Protein AF-A0A239GLU0-F1 (afdb_monomer_lite)

Radius of gyration: 25.04 Å; chains: 1; bounding box: 68×67×59 Å

Foldseek 3Di:
DDAAEKEAEQPDLNPCVVVCVVVQKAFAALCVLPLDDCVPPDLVVLCVSDPDPVSNLSSVQVCCQQPVHDAQHKYWYDNCNPQQKIWIWGFHAHWFAQNPDPPSHGTMTGTHTLAIDHNVLDDPLQVVLSPDPRSMDGSVVCVVVVVVVSVPGDHPPDRPPDDDDDDDDDDDDDDDDDDDDDDDPDDPDDDWDWDWDQDPQRWTFIFTPQQAKTKIKDWLPDQDDPVLFQAWAKKKWKFWDWDWDWDADDPPGDIDIDIDIAIAMEMDTDSTRNVVSVVCSVVPVGTTMMMTIAGPPDGFDPLLRLLLSQLLVVLVVVVVQHHYPDPHGPRDPPRDGPDNVSSNSVSNVVVVVCVVVVRTD

Secondary structure (DSSP, 8-state):
-PPPEEEE--SGGGTTHHHHHHTTEEEE--TTT--S-GGGS-HHHHHHT--SHHHHHHHHHHHIIIII--TT-EEEEE-TTTTSEEEEEEEEEEEEE-TT--TT-SEEEEEEEEEEEEGGGS-HHHHHHHT-S-SEE--GGGHHHHHHHGGGPBPTTS----PPPPPP------------PPPPPPPPPP---EEEEE-TT-PEEEEETTTTEEEEEEETTSPPPGGGTT--EEEEEEEEEEEEEEEEETTTTEEEEEEEEEEEEEEEEESSHHHHHHHHHHH-TTEEEEEEEEESSSPPPHHHHHHHHHHHHHHHHHH-SSEE-SSS----TT---S-HHHHHHHHHHHHHHHHHTTS--

pLDDT: mean 76.73, std 17.21, range [26.73, 98.44]

Organism: NCBI:txid1564159

Sequence (361 aa):
MSDELWVVRAGERAKYVDEFIAESYIAISFVDFASEDLSRADEAAVRARASSGAEKAYANQLVAFAYRMQVSDIVIVPRLASHRDYLVARIVGPYEYVPDAGASGPHRRTVEWLGRFKYEDMSQAATNTMGAILTIFRPTAVEPELRSLLTALAPLNQEPAEAPKPRPRRTATPADSTPVAVAPPARPLPQALLDINLDSKGRARITSGHPALLMEQTPRHVDPQEDWRGVPGIYVLTGTDVQQSLTRTGNERTLTATLIVKPWAYVGLSEDFLGRITSHRQNKPEWRRALLVRRDGRPFNSDDIKYLERRVHAALEETGEVLLTQTTPRGNLSARPSDTAMLDACADTVVAVLRLTGTLI

Structure (mmCIF, N/CA/C/O backbone):
data_AF-A0A239GLU0-F1
#
_entry.id   AF-A0A239GLU0-F1
#
loop_
_atom_site.group_PDB
_atom_site.id
_atom_site.type_symbol
_atom_site.label_atom_id
_atom_site.label_alt_id
_atom_site.label_comp_id
_atom_site.label_asym_id
_atom_site.label_entity_id
_atom_site.label_seq_id
_atom_site.pdbx_PDB_ins_code
_atom_site.Cartn_x
_atom_site.Cartn_y
_atom_site.Cartn_z
_atom_site.occupancy
_atom_site.B_iso_or_equiv
_atom_site.auth_seq_id
_atom_site.auth_comp_id
_atom_site.auth_asym_id
_atom_site.auth_atom_id
_atom_site.pdbx_PDB_model_num
ATOM 1 N N . MET A 1 1 ? 3.217 -30.149 -2.142 1.00 43.50 1 MET A N 1
ATOM 2 C CA . MET A 1 1 ? 3.546 -28.723 -2.330 1.00 43.50 1 MET A CA 1
ATOM 3 C C . MET A 1 1 ? 2.305 -27.945 -1.953 1.00 43.50 1 MET A C 1
ATOM 5 O O . MET A 1 1 ? 1.238 -28.336 -2.408 1.00 43.50 1 MET A O 1
ATOM 9 N N . SER A 1 2 ? 2.420 -26.971 -1.054 1.00 73.69 2 SER A N 1
ATOM 10 C CA . SER A 1 2 ? 1.289 -26.120 -0.669 1.00 73.69 2 SER A CA 1
ATOM 11 C C . SER A 1 2 ? 1.003 -25.144 -1.808 1.00 73.69 2 SER A C 1
ATOM 13 O O . SER A 1 2 ? 1.949 -24.592 -2.364 1.00 73.69 2 SER A O 1
ATOM 15 N N . ASP A 1 3 ? -0.266 -24.983 -2.177 1.00 88.31 3 ASP A N 1
ATOM 16 C CA . ASP A 1 3 ? -0.695 -23.940 -3.111 1.00 88.31 3 ASP A CA 1
ATOM 17 C C . ASP A 1 3 ? -0.428 -22.561 -2.503 1.00 88.31 3 ASP A C 1
ATOM 19 O O . ASP A 1 3 ? -0.502 -22.412 -1.287 1.00 88.31 3 ASP A O 1
ATOM 23 N N . GLU A 1 4 ? -0.108 -21.550 -3.307 1.00 95.00 4 GLU A N 1
ATOM 24 C CA . GLU A 1 4 ? 0.134 -20.193 -2.807 1.00 95.00 4 GLU A CA 1
ATOM 25 C C . GLU A 1 4 ? -1.091 -19.297 -3.004 1.00 95.00 4 GLU A C 1
ATOM 27 O O . GLU A 1 4 ? -1.871 -19.485 -3.939 1.00 95.00 4 GLU A O 1
ATOM 32 N N . LEU A 1 5 ? -1.263 -18.305 -2.122 1.00 95.06 5 LEU A N 1
ATOM 33 C CA . LEU A 1 5 ? -2.368 -17.351 -2.201 1.00 95.06 5 LEU A CA 1
ATOM 34 C C . LEU A 1 5 ? -1.916 -16.011 -2.789 1.00 95.06 5 LEU A C 1
ATOM 36 O O . LEU A 1 5 ? -0.995 -15.360 -2.283 1.00 95.06 5 LEU A O 1
ATOM 40 N N . TRP A 1 6 ? -2.631 -15.565 -3.814 1.00 97.56 6 TRP A N 1
ATOM 41 C CA . TRP A 1 6 ? -2.388 -14.313 -4.511 1.00 97.56 6 TRP A CA 1
ATOM 42 C C . TRP A 1 6 ? -3.633 -13.439 -4.543 1.00 97.56 6 TRP A C 1
ATOM 44 O O . TRP A 1 6 ? -4.759 -13.924 -4.579 1.00 97.56 6 TRP A O 1
ATOM 54 N N . VAL A 1 7 ? -3.428 -12.129 -4.598 1.00 95.75 7 VAL A N 1
ATOM 55 C CA . VAL A 1 7 ? -4.471 -11.161 -4.937 1.00 95.75 7 VAL A CA 1
ATOM 56 C C . VAL A 1 7 ? -4.153 -10.586 -6.305 1.00 95.75 7 VAL A C 1
ATOM 58 O O . VAL A 1 7 ? -3.018 -10.165 -6.528 1.00 95.75 7 VAL A O 1
ATOM 61 N N . VAL A 1 8 ? -5.144 -10.554 -7.198 1.00 96.56 8 VAL A N 1
ATOM 62 C CA . VAL A 1 8 ? -5.038 -9.940 -8.529 1.00 96.56 8 VAL A CA 1
ATOM 63 C C . VAL A 1 8 ? -6.215 -8.994 -8.738 1.00 96.56 8 VAL A C 1
ATOM 65 O O . VAL A 1 8 ? -7.373 -9.386 -8.628 1.00 96.56 8 VAL A O 1
ATOM 68 N N . ARG A 1 9 ? -5.941 -7.720 -9.027 1.00 92.56 9 ARG A N 1
ATOM 69 C CA . ARG A 1 9 ? -6.986 -6.713 -9.270 1.00 92.56 9 ARG A CA 1
ATOM 70 C C . ARG A 1 9 ? -7.381 -6.672 -10.746 1.00 92.56 9 ARG A C 1
ATOM 72 O O . ARG A 1 9 ? -6.531 -6.467 -11.605 1.00 92.56 9 ARG A O 1
ATOM 79 N N . ALA A 1 10 ? -8.682 -6.754 -11.024 1.00 93.00 10 ALA A N 1
ATOM 80 C CA . ALA A 1 10 ? -9.257 -6.684 -12.372 1.00 93.00 10 ALA A CA 1
ATOM 81 C C . ALA A 1 10 ? -9.385 -5.234 -12.896 1.00 93.00 10 ALA A C 1
ATOM 83 O O . ALA A 1 10 ? -10.466 -4.774 -13.267 1.00 93.00 10 ALA A O 1
ATOM 84 N N . GLY A 1 11 ? -8.280 -4.484 -12.877 1.00 84.69 11 GLY A N 1
ATOM 85 C CA . GLY A 1 11 ? -8.239 -3.073 -13.271 1.00 84.69 11 GLY A CA 1
ATOM 86 C C . GLY A 1 11 ? -8.886 -2.112 -12.265 1.00 84.69 11 GLY A C 1
ATOM 87 O O . GLY A 1 11 ? -9.293 -2.489 -11.161 1.00 84.69 11 GLY A O 1
ATOM 88 N N . GLU A 1 12 ? -8.958 -0.831 -12.640 1.00 79.19 12 GLU A N 1
ATOM 89 C CA . GLU A 1 12 ? -9.566 0.206 -11.801 1.00 79.19 12 GLU A CA 1
ATOM 90 C C . GLU A 1 12 ? -11.020 -0.153 -11.468 1.00 79.19 12 GLU A C 1
ATOM 92 O O . GLU A 1 12 ? -11.802 -0.493 -12.355 1.00 79.19 12 GLU A O 1
ATOM 97 N N . ARG A 1 13 ? -11.375 -0.100 -10.176 1.00 81.44 13 ARG A N 1
ATOM 98 C CA . ARG A 1 13 ? -12.722 -0.430 -9.675 1.00 81.44 13 ARG A CA 1
ATOM 99 C C . ARG A 1 13 ? -13.243 -1.809 -10.125 1.00 81.44 13 ARG A C 1
ATOM 101 O O . ARG A 1 13 ? -14.449 -2.018 -10.132 1.00 81.44 13 ARG A O 1
ATOM 108 N N . ALA A 1 14 ? -12.344 -2.751 -10.430 1.00 89.31 14 ALA A N 1
ATOM 109 C CA . ALA A 1 14 ? -12.667 -4.095 -10.918 1.00 89.31 14 ALA A CA 1
ATOM 110 C C . ALA A 1 14 ? -13.426 -4.125 -12.262 1.00 89.31 14 ALA A C 1
ATOM 112 O O . ALA A 1 14 ? -14.189 -5.053 -12.517 1.00 89.31 14 ALA A O 1
ATOM 113 N N . LYS A 1 15 ? -13.214 -3.128 -13.133 1.00 91.50 15 LYS A N 1
ATOM 114 C CA . LYS A 1 15 ? -13.925 -2.992 -14.417 1.00 91.50 15 LYS A CA 1
ATOM 115 C C . LYS A 1 15 ? -13.790 -4.177 -15.386 1.00 91.50 15 LYS A C 1
ATOM 117 O O . LYS A 1 15 ? -14.608 -4.286 -16.288 1.00 91.50 15 LYS A O 1
ATOM 122 N N . TYR A 1 16 ? -12.780 -5.036 -15.229 1.00 92.88 16 TYR A N 1
ATOM 123 C CA . TYR A 1 16 ? -12.554 -6.199 -16.104 1.00 92.88 16 TYR A CA 1
ATOM 124 C C . TYR A 1 16 ? -13.038 -7.520 -15.501 1.00 92.88 16 TYR A C 1
ATOM 126 O O . TYR A 1 16 ? -12.737 -8.588 -16.025 1.00 92.88 16 TYR A O 1
ATOM 134 N N . VAL A 1 17 ? -13.747 -7.479 -14.372 1.00 93.25 17 VAL A N 1
ATOM 135 C CA . VAL A 1 17 ? -14.101 -8.712 -13.669 1.00 93.25 17 VAL A CA 1
ATOM 136 C C . VAL A 1 17 ? -15.123 -9.561 -14.422 1.00 93.25 17 VAL A C 1
ATOM 138 O O . VAL A 1 17 ? -15.030 -10.782 -14.383 1.00 93.25 17 VAL A O 1
ATOM 141 N N . ASP A 1 18 ? -16.051 -8.937 -15.146 1.00 91.12 18 ASP A N 1
ATOM 142 C CA . ASP A 1 18 ? -17.052 -9.670 -15.926 1.00 91.12 18 ASP A CA 1
ATOM 143 C C . ASP A 1 18 ? -16.392 -10.437 -17.081 1.00 91.12 18 ASP A C 1
ATOM 145 O O . ASP A 1 18 ? -16.725 -11.594 -17.321 1.00 91.12 18 ASP A O 1
ATOM 149 N N . GLU A 1 19 ? -15.382 -9.835 -17.719 1.00 92.31 19 GLU A N 1
ATOM 150 C CA . GLU A 1 19 ? -14.530 -10.485 -18.724 1.00 92.31 19 GLU A CA 1
ATOM 151 C C . GLU A 1 19 ? -13.757 -11.669 -18.116 1.00 92.31 19 GLU A C 1
ATOM 153 O O . GLU A 1 19 ? -13.748 -12.757 -18.685 1.00 92.31 19 GLU A O 1
ATOM 158 N N . PHE A 1 20 ? -13.169 -11.497 -16.925 1.00 95.00 20 PHE A N 1
ATOM 159 C CA . PHE A 1 20 ? -12.446 -12.569 -16.225 1.00 95.00 20 PHE A CA 1
ATOM 160 C C . PHE A 1 20 ? -13.343 -13.771 -15.899 1.00 95.00 20 PHE A C 1
ATOM 162 O O . PHE A 1 20 ? -12.910 -14.921 -15.998 1.00 95.00 20 PHE A O 1
ATOM 169 N N . ILE A 1 21 ? -14.592 -13.515 -15.493 1.00 94.00 21 ILE A N 1
ATOM 170 C CA . ILE A 1 21 ? -15.568 -14.568 -15.199 1.00 94.00 21 ILE A CA 1
ATOM 171 C C . ILE A 1 21 ? -15.998 -15.269 -16.487 1.00 94.00 21 ILE A C 1
ATOM 173 O O . ILE A 1 21 ? -15.915 -16.494 -16.555 1.00 94.00 21 ILE A O 1
ATOM 177 N N . ALA A 1 22 ? -16.437 -14.502 -17.490 1.00 92.69 22 ALA A N 1
ATOM 178 C CA . ALA A 1 22 ? -16.974 -15.035 -18.739 1.00 92.69 22 ALA A CA 1
ATOM 179 C C . ALA A 1 22 ? -15.956 -15.913 -19.477 1.00 92.69 22 ALA A C 1
ATOM 181 O O . ALA A 1 22 ? -16.291 -17.006 -19.925 1.00 92.69 22 ALA A O 1
ATOM 182 N N . GLU A 1 23 ? -14.703 -15.465 -19.525 1.00 93.31 23 GLU A N 1
ATOM 183 C CA . GLU A 1 23 ? -13.638 -16.123 -20.283 1.00 93.31 23 GLU A CA 1
ATOM 184 C C . GLU A 1 23 ? -12.739 -17.025 -19.417 1.00 93.31 23 GLU A C 1
ATOM 186 O O . GLU A 1 23 ? -11.802 -17.642 -19.918 1.00 93.31 23 GLU A O 1
ATOM 191 N N . SER A 1 24 ? -13.011 -17.123 -18.108 1.00 96.00 24 SER A N 1
ATOM 192 C CA . SER A 1 24 ? -12.277 -17.982 -17.162 1.00 96.00 24 SER A CA 1
ATOM 193 C C . SER A 1 24 ? -10.756 -17.753 -17.159 1.00 96.00 24 SER A C 1
ATOM 195 O O . SER A 1 24 ? -9.948 -18.686 -17.176 1.00 96.00 24 SER A O 1
ATOM 197 N N . TYR A 1 25 ? -10.342 -16.487 -17.092 1.00 96.94 25 TYR A N 1
ATOM 198 C CA . TYR A 1 25 ? -8.942 -16.108 -16.895 1.00 96.94 25 TYR A CA 1
ATOM 199 C C . TYR A 1 25 ? -8.788 -14.908 -15.966 1.00 96.94 25 TYR A C 1
ATOM 201 O O . TYR A 1 25 ? -9.720 -14.156 -15.705 1.00 96.94 25 TYR A O 1
ATOM 209 N N . ILE A 1 26 ? -7.558 -14.699 -15.508 1.00 97.88 26 ILE A N 1
ATOM 210 C CA . ILE A 1 26 ? -7.092 -13.429 -14.951 1.00 97.88 26 ILE A CA 1
ATOM 211 C C . ILE A 1 26 ? -6.082 -12.804 -15.909 1.00 97.88 26 ILE A C 1
ATOM 213 O O . ILE A 1 26 ? -5.331 -13.522 -16.574 1.00 97.88 26 ILE A O 1
ATOM 217 N N . ALA A 1 27 ? -6.050 -11.476 -15.969 1.00 96.19 27 ALA A N 1
ATOM 218 C CA . ALA A 1 27 ? -5.120 -10.749 -16.820 1.00 96.19 27 ALA A CA 1
ATOM 219 C C . ALA A 1 27 ? -4.510 -9.524 -16.139 1.00 96.19 27 ALA A C 1
ATOM 221 O O . ALA A 1 27 ? -5.069 -8.967 -15.190 1.00 96.19 27 ALA A O 1
ATOM 222 N N . ILE A 1 28 ? -3.366 -9.088 -16.658 1.00 93.44 28 ILE A N 1
ATOM 223 C CA . ILE A 1 28 ? -2.770 -7.789 -16.354 1.00 93.44 28 ILE A CA 1
ATOM 224 C C . ILE A 1 28 ? -2.311 -7.108 -17.644 1.00 93.44 28 ILE A C 1
ATOM 226 O O . ILE A 1 28 ? -1.845 -7.759 -18.579 1.00 93.44 28 ILE A O 1
ATOM 230 N N . SER A 1 29 ? -2.432 -5.780 -17.679 1.00 85.94 29 SER A N 1
ATOM 231 C CA . SER A 1 29 ? -2.020 -4.975 -18.828 1.00 85.94 29 SER A CA 1
ATOM 232 C C . SER A 1 29 ? -0.535 -4.624 -18.761 1.00 85.94 29 SER A C 1
ATOM 234 O O . SER A 1 29 ? 0.235 -5.219 -19.498 1.00 85.94 29 SER A O 1
ATOM 236 N N . PHE A 1 30 ? -0.126 -3.698 -17.878 1.00 82.25 30 PHE A N 1
ATOM 23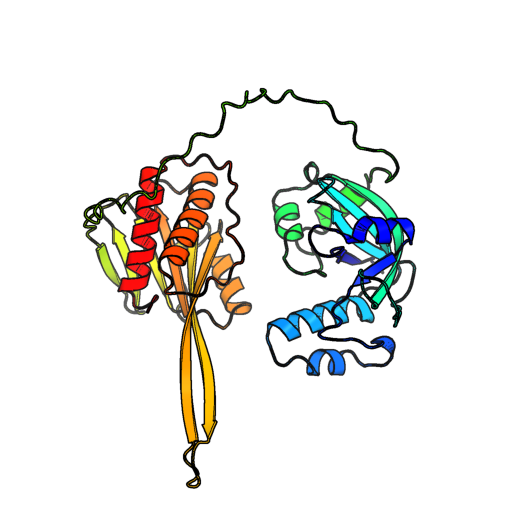7 C CA . PHE A 1 30 ? 1.254 -3.178 -17.754 1.00 82.25 30 PHE A CA 1
ATOM 238 C C . PHE A 1 30 ? 1.985 -2.931 -19.094 1.00 82.25 30 PHE A C 1
ATOM 240 O O . PHE A 1 30 ? 3.215 -2.926 -19.128 1.00 82.25 30 PHE A O 1
ATOM 247 N N . VAL A 1 31 ? 1.237 -2.665 -20.171 1.00 80.44 31 VAL A N 1
ATOM 248 C CA . VAL A 1 31 ? 1.769 -2.547 -21.538 1.00 80.44 31 VAL A CA 1
ATOM 249 C C . VAL A 1 31 ? 2.732 -1.376 -21.697 1.00 80.44 31 VAL A C 1
ATOM 251 O O . VAL A 1 31 ? 3.653 -1.452 -22.503 1.00 80.44 31 VAL A O 1
ATOM 254 N N . ASP A 1 32 ? 2.582 -0.338 -20.868 1.00 79.06 32 ASP A N 1
ATOM 255 C CA . ASP A 1 32 ? 3.502 0.803 -20.814 1.00 79.06 32 ASP A CA 1
ATOM 256 C C . ASP A 1 32 ? 4.911 0.408 -20.329 1.00 79.06 32 ASP A C 1
ATOM 258 O O . ASP A 1 32 ? 5.871 1.135 -20.567 1.00 79.06 32 ASP A O 1
ATOM 262 N N . PHE A 1 33 ? 5.046 -0.732 -19.638 1.00 82.56 33 PHE A N 1
ATOM 263 C CA . PHE A 1 33 ? 6.320 -1.232 -19.112 1.00 82.56 33 PHE A CA 1
ATOM 264 C C . PHE A 1 33 ? 6.816 -2.495 -19.830 1.00 82.56 33 PHE A C 1
ATOM 266 O O . PHE A 1 33 ? 8.007 -2.616 -20.122 1.00 82.56 33 PHE A O 1
ATOM 273 N N . ALA A 1 34 ? 5.924 -3.448 -20.096 1.00 84.31 34 ALA A N 1
ATOM 274 C CA . ALA A 1 34 ? 6.223 -4.656 -20.852 1.00 84.31 34 ALA A CA 1
ATOM 275 C C . ALA A 1 34 ? 5.059 -4.937 -21.798 1.00 84.31 34 ALA A C 1
ATOM 277 O O . ALA A 1 34 ? 3.948 -5.227 -21.363 1.00 84.31 34 ALA A O 1
ATOM 278 N N . SER A 1 35 ? 5.324 -4.822 -23.093 1.00 85.75 35 SER A N 1
ATOM 279 C CA . SER A 1 35 ? 4.324 -5.018 -24.144 1.00 85.75 35 SER A CA 1
ATOM 280 C C . SER A 1 35 ? 4.560 -6.306 -24.916 1.00 85.75 35 SER A C 1
ATOM 282 O O . SER A 1 35 ? 3.920 -6.510 -25.935 1.00 85.75 35 SER A O 1
ATOM 284 N N . GLU A 1 36 ? 5.448 -7.181 -24.451 1.00 87.50 36 GLU A N 1
ATOM 285 C CA . GLU A 1 36 ? 5.875 -8.393 -25.143 1.00 87.50 36 GLU A CA 1
ATOM 286 C C . GLU A 1 36 ? 5.708 -9.670 -24.305 1.00 87.50 36 GLU A C 1
ATOM 288 O O . GLU A 1 36 ? 5.441 -9.632 -23.105 1.00 87.50 36 GLU A O 1
ATOM 293 N N . ASP A 1 37 ? 5.892 -10.822 -24.948 1.00 92.12 37 ASP A N 1
ATOM 294 C CA . ASP A 1 37 ? 5.815 -12.133 -24.305 1.00 92.12 37 ASP A CA 1
ATOM 295 C C . ASP A 1 37 ? 6.977 -12.369 -23.326 1.00 92.12 37 ASP A C 1
ATOM 297 O O . ASP A 1 37 ? 8.121 -12.616 -23.727 1.00 92.12 37 ASP A O 1
ATOM 301 N N . LEU A 1 38 ? 6.667 -12.351 -22.026 1.00 92.50 38 LEU A N 1
ATOM 302 C CA . LEU A 1 38 ? 7.655 -12.532 -20.963 1.00 92.50 38 LEU A CA 1
ATOM 303 C C . LEU A 1 38 ? 8.180 -13.967 -20.880 1.00 92.50 38 LEU A C 1
ATOM 305 O O . LEU A 1 38 ? 9.255 -14.179 -20.328 1.00 92.50 38 LEU A O 1
ATOM 309 N N . SER A 1 39 ? 7.509 -14.958 -21.475 1.00 89.44 39 SER A N 1
ATOM 310 C CA . SER A 1 39 ? 8.050 -16.325 -21.532 1.00 89.44 39 SER A CA 1
ATOM 311 C C . SER A 1 39 ? 9.348 -16.410 -22.349 1.00 89.44 39 SER A C 1
ATOM 313 O O . SER A 1 39 ? 10.120 -17.359 -22.205 1.00 89.44 39 SER A O 1
ATOM 315 N N . ARG A 1 40 ? 9.618 -15.390 -23.175 1.00 88.06 40 ARG A N 1
ATOM 316 C CA . ARG A 1 40 ? 10.809 -15.265 -24.026 1.00 88.06 40 ARG A CA 1
ATOM 317 C C . ARG A 1 40 ? 11.920 -14.427 -23.393 1.00 88.06 40 ARG A C 1
ATOM 319 O O . ARG A 1 40 ? 12.977 -14.271 -24.001 1.00 88.06 40 ARG A O 1
ATOM 326 N N . ALA A 1 41 ? 11.684 -13.882 -22.203 1.00 88.44 41 ALA A N 1
ATOM 327 C CA . ALA A 1 41 ? 12.647 -13.114 -21.428 1.00 88.44 41 ALA A CA 1
ATOM 328 C C . ALA A 1 41 ? 12.978 -13.839 -20.118 1.00 88.44 41 ALA A C 1
ATOM 330 O O . ALA A 1 41 ? 12.164 -14.595 -19.585 1.00 88.44 41 ALA A O 1
ATOM 331 N N . ASP A 1 42 ? 14.165 -13.587 -19.573 1.00 90.12 42 ASP A N 1
ATOM 332 C CA . ASP A 1 42 ? 14.498 -14.025 -18.220 1.00 90.12 42 ASP A CA 1
ATOM 333 C C . ASP A 1 42 ? 14.009 -13.013 -17.162 1.00 90.12 42 ASP A C 1
ATOM 335 O O . ASP A 1 42 ? 13.871 -11.812 -17.419 1.00 90.12 42 ASP A O 1
ATOM 339 N N . GLU A 1 43 ? 13.751 -13.496 -15.943 1.00 90.69 43 GLU A N 1
ATOM 340 C CA . GLU A 1 43 ? 13.255 -12.664 -14.839 1.00 90.69 43 GLU A CA 1
ATOM 341 C C . GLU A 1 43 ? 14.192 -11.482 -14.516 1.00 90.69 43 GLU A C 1
ATOM 343 O O . GLU A 1 43 ? 13.726 -10.394 -14.161 1.00 90.69 43 GLU A O 1
ATOM 348 N N . ALA A 1 44 ? 15.510 -11.675 -14.616 1.00 90.19 44 ALA A N 1
ATOM 349 C CA . ALA A 1 44 ? 16.485 -10.642 -14.286 1.00 90.19 44 ALA A CA 1
ATOM 350 C C . ALA A 1 44 ? 16.469 -9.510 -15.323 1.00 90.19 44 ALA A C 1
ATOM 352 O O . ALA A 1 44 ? 16.529 -8.339 -14.948 1.00 90.19 44 ALA A O 1
ATOM 353 N N . ALA A 1 45 ? 16.300 -9.842 -16.601 1.00 89.75 45 ALA A N 1
ATOM 354 C CA . ALA A 1 45 ? 16.173 -8.914 -17.709 1.00 89.75 45 ALA A CA 1
ATOM 355 C C . ALA A 1 45 ? 14.909 -8.066 -17.571 1.00 89.75 45 ALA A C 1
ATOM 357 O O . ALA A 1 45 ? 14.976 -6.852 -17.751 1.00 89.75 45 ALA A O 1
ATOM 358 N N . VAL A 1 46 ? 13.777 -8.659 -17.172 1.00 89.94 46 VAL A N 1
ATOM 359 C CA . VAL A 1 46 ? 12.540 -7.899 -16.905 1.00 89.94 46 VAL A CA 1
ATOM 360 C C . VAL A 1 46 ? 12.751 -6.891 -15.770 1.00 89.94 46 VAL A C 1
ATOM 362 O O . VAL A 1 46 ? 12.359 -5.731 -15.888 1.00 89.94 46 VAL A O 1
ATOM 365 N N . ARG A 1 47 ? 13.425 -7.292 -14.684 1.00 88.31 47 ARG A N 1
ATOM 366 C CA . ARG A 1 47 ? 13.732 -6.398 -13.550 1.00 88.31 47 ARG A CA 1
ATOM 367 C C . ARG A 1 47 ? 14.734 -5.301 -13.909 1.00 88.31 47 ARG A C 1
ATOM 369 O O . ARG A 1 47 ? 14.596 -4.182 -13.421 1.00 88.31 47 ARG A O 1
ATOM 376 N N . ALA A 1 48 ? 15.724 -5.606 -14.746 1.00 90.56 48 ALA A N 1
ATOM 377 C CA . ALA A 1 48 ? 16.792 -4.682 -15.125 1.00 90.56 48 ALA A CA 1
ATOM 378 C C . ALA A 1 48 ? 16.305 -3.489 -15.964 1.00 90.56 48 ALA A C 1
ATOM 380 O O . ALA A 1 48 ? 16.966 -2.454 -15.983 1.00 90.56 48 ALA A O 1
ATOM 381 N N . ARG A 1 49 ? 15.141 -3.600 -16.619 1.00 86.06 49 ARG A N 1
ATOM 382 C CA . ARG A 1 49 ? 14.523 -2.500 -17.381 1.00 86.06 49 ARG A CA 1
ATOM 383 C C . ARG A 1 49 ? 14.042 -1.347 -16.507 1.00 86.06 49 ARG A C 1
ATOM 385 O O . ARG A 1 49 ? 13.872 -0.240 -17.001 1.00 86.06 49 ARG A O 1
ATOM 392 N N . ALA A 1 50 ? 13.793 -1.606 -15.226 1.00 84.88 50 ALA A N 1
ATOM 393 C CA . ALA A 1 50 ? 13.244 -0.611 -14.327 1.00 84.88 50 ALA A CA 1
ATOM 394 C C . ALA A 1 50 ? 14.289 0.441 -13.927 1.00 84.88 50 ALA A C 1
ATOM 396 O O . ALA A 1 50 ? 15.240 0.160 -13.194 1.00 84.88 50 ALA A O 1
ATOM 397 N N . SER A 1 51 ? 14.055 1.679 -14.346 1.00 79.94 51 SER A N 1
ATOM 398 C CA . SER A 1 51 ? 14.886 2.849 -14.071 1.00 79.94 51 SER A CA 1
ATOM 399 C C . SER A 1 51 ? 14.381 3.672 -12.880 1.00 79.94 51 SER A C 1
ATOM 401 O O . SER A 1 51 ? 15.161 4.368 -12.228 1.00 79.94 51 SER A O 1
ATOM 403 N N . SER A 1 52 ? 13.097 3.540 -12.528 1.00 76.44 52 SER A N 1
ATOM 404 C CA . SER A 1 52 ? 12.463 4.250 -11.410 1.00 76.44 52 SER A CA 1
ATOM 405 C C . SER A 1 52 ? 11.898 3.313 -10.336 1.00 76.44 52 SER A C 1
ATOM 407 O O . SER A 1 52 ? 11.764 2.103 -10.523 1.00 76.44 52 SER A O 1
ATOM 409 N N . GLY A 1 53 ? 11.544 3.867 -9.172 1.00 70.94 53 GLY A N 1
ATOM 410 C CA . GLY A 1 53 ? 10.886 3.102 -8.106 1.00 70.94 53 GLY A CA 1
ATOM 411 C C . GLY A 1 53 ? 9.519 2.541 -8.520 1.00 70.94 53 GLY A C 1
ATOM 412 O O . GLY A 1 53 ? 9.199 1.400 -8.187 1.00 70.94 53 GLY A O 1
ATOM 413 N N . ALA A 1 54 ? 8.746 3.309 -9.294 1.00 71.25 54 ALA A N 1
ATOM 414 C CA . ALA A 1 54 ? 7.457 2.873 -9.829 1.00 71.25 54 ALA A CA 1
ATOM 415 C C . ALA A 1 54 ? 7.629 1.715 -10.823 1.00 71.25 54 ALA A C 1
ATOM 417 O O . ALA A 1 54 ? 6.978 0.681 -10.689 1.00 71.25 54 ALA A O 1
ATOM 418 N N . GLU A 1 55 ? 8.585 1.832 -11.745 1.00 81.38 55 GLU A N 1
ATOM 419 C CA . GLU A 1 55 ? 8.908 0.772 -12.704 1.00 81.38 55 GLU A CA 1
ATOM 420 C C . GLU A 1 55 ? 9.410 -0.499 -12.016 1.00 81.38 55 GLU A C 1
ATOM 422 O O . GLU A 1 55 ? 9.051 -1.601 -12.422 1.00 81.38 55 GLU A O 1
ATOM 427 N N . LYS A 1 56 ? 10.171 -0.380 -10.918 1.00 79.94 56 LYS A N 1
ATOM 428 C CA . LYS A 1 56 ? 10.578 -1.547 -10.117 1.00 79.94 56 LYS A CA 1
ATOM 429 C C . LYS A 1 56 ? 9.362 -2.262 -9.532 1.00 79.94 56 LYS A C 1
ATOM 431 O O . LYS A 1 56 ? 9.322 -3.490 -9.519 1.00 79.94 56 LYS A O 1
ATOM 436 N N . ALA A 1 57 ? 8.353 -1.519 -9.075 1.00 74.44 57 ALA A N 1
ATOM 437 C CA . ALA A 1 57 ? 7.107 -2.107 -8.595 1.00 74.44 57 ALA A CA 1
ATOM 438 C C . ALA A 1 57 ? 6.305 -2.783 -9.723 1.00 74.44 57 ALA A C 1
ATOM 440 O O . ALA A 1 57 ? 5.697 -3.827 -9.480 1.00 74.44 57 ALA A O 1
ATOM 441 N N . TYR A 1 58 ? 6.315 -2.240 -10.944 1.00 83.31 58 TYR A N 1
ATOM 442 C CA . TYR A 1 58 ? 5.695 -2.877 -12.114 1.00 83.31 58 TYR A CA 1
ATOM 443 C C . TYR A 1 58 ? 6.427 -4.158 -12.514 1.00 83.31 58 TYR A C 1
ATOM 445 O O . TYR A 1 58 ? 5.797 -5.212 -12.603 1.00 83.31 58 TYR A O 1
ATOM 453 N N . ALA A 1 59 ? 7.756 -4.109 -12.627 1.00 87.25 59 ALA A N 1
ATOM 454 C CA . ALA A 1 59 ? 8.586 -5.272 -12.918 1.00 87.25 59 ALA A CA 1
ATOM 455 C C . ALA A 1 59 ? 8.372 -6.394 -11.895 1.00 87.25 59 ALA A C 1
ATOM 457 O O . ALA A 1 59 ? 8.201 -7.550 -12.267 1.00 87.25 59 ALA A O 1
ATOM 458 N N . ASN A 1 60 ? 8.317 -6.064 -10.599 1.00 85.31 60 ASN A N 1
ATOM 459 C CA . ASN A 1 60 ? 8.078 -7.046 -9.540 1.00 85.31 60 ASN A CA 1
ATOM 460 C C . ASN A 1 60 ? 6.717 -7.743 -9.682 1.00 85.31 60 ASN A C 1
ATOM 462 O O . ASN A 1 60 ? 6.627 -8.948 -9.450 1.00 85.31 60 ASN A O 1
ATOM 466 N N . GLN A 1 61 ? 5.670 -7.002 -10.052 1.00 91.00 61 GLN A N 1
ATOM 467 C CA . GLN A 1 61 ? 4.325 -7.551 -10.241 1.00 91.00 61 GLN A CA 1
ATOM 468 C C . GLN A 1 61 ? 4.235 -8.406 -11.506 1.00 91.00 61 GLN A C 1
ATOM 470 O O . GLN A 1 61 ? 3.697 -9.508 -11.449 1.00 91.00 61 GLN A O 1
ATOM 475 N N . LEU A 1 62 ? 4.819 -7.950 -12.615 1.00 92.44 62 LEU A N 1
ATOM 476 C CA . LEU A 1 62 ? 4.907 -8.731 -13.850 1.00 92.44 62 LEU A CA 1
ATOM 477 C C . LEU A 1 62 ? 5.673 -10.025 -13.639 1.00 92.44 62 LEU A C 1
ATOM 479 O O . LEU A 1 62 ? 5.219 -11.086 -14.051 1.00 92.44 62 LEU A O 1
ATOM 483 N N . VAL A 1 63 ? 6.795 -9.957 -12.929 1.00 93.44 63 VAL A N 1
ATOM 484 C CA . VAL A 1 63 ? 7.575 -11.144 -12.605 1.00 93.44 63 VAL A CA 1
ATOM 485 C C . VAL A 1 63 ? 6.792 -12.103 -11.712 1.00 93.44 63 VAL A C 1
ATOM 487 O O . VAL A 1 63 ? 6.816 -13.314 -11.936 1.00 93.44 63 VAL A O 1
ATOM 490 N N . ALA A 1 64 ? 6.086 -11.578 -10.707 1.00 93.19 64 ALA A N 1
ATOM 491 C CA . ALA A 1 64 ? 5.233 -12.393 -9.854 1.00 93.19 64 ALA A CA 1
ATOM 492 C C . ALA A 1 64 ? 4.168 -13.130 -10.679 1.00 93.19 64 ALA A C 1
ATOM 494 O O . ALA A 1 64 ? 3.990 -14.336 -10.518 1.00 93.19 64 ALA A O 1
ATOM 495 N N . PHE A 1 65 ? 3.526 -12.427 -11.611 1.00 95.88 65 PHE A N 1
ATOM 496 C CA . PHE A 1 65 ? 2.509 -12.998 -12.483 1.00 95.88 65 PHE A CA 1
ATOM 497 C C . PHE A 1 65 ? 3.075 -13.998 -13.490 1.00 95.88 65 PHE A C 1
ATOM 499 O O . PHE A 1 65 ? 2.541 -15.091 -13.622 1.00 95.88 65 PHE A O 1
ATOM 506 N N . ALA A 1 66 ? 4.150 -13.659 -14.200 1.00 95.00 66 ALA A N 1
ATOM 507 C CA . ALA A 1 66 ? 4.675 -14.472 -15.293 1.00 95.00 66 ALA A CA 1
ATOM 508 C C . ALA A 1 66 ? 5.467 -15.691 -14.802 1.00 95.00 66 ALA A C 1
ATOM 510 O O . ALA A 1 66 ? 5.277 -16.784 -15.326 1.00 95.00 66 ALA A O 1
ATOM 511 N N . TYR A 1 67 ? 6.289 -15.541 -13.757 1.00 94.12 67 TYR A N 1
ATOM 512 C CA . TYR A 1 67 ? 7.234 -16.588 -13.343 1.00 94.12 67 TYR A CA 1
ATOM 513 C C . TYR A 1 67 ? 6.933 -17.212 -11.979 1.00 94.12 67 TYR A C 1
ATOM 515 O O . TYR A 1 67 ? 7.330 -18.351 -11.743 1.00 94.12 67 TYR A O 1
ATOM 523 N N . ARG A 1 68 ? 6.289 -16.489 -11.048 1.00 93.88 68 ARG A N 1
ATOM 524 C CA . ARG A 1 68 ? 6.127 -16.972 -9.660 1.00 93.88 68 ARG A CA 1
ATOM 525 C C . ARG A 1 68 ? 4.806 -17.681 -9.419 1.00 93.88 68 ARG A C 1
ATOM 527 O O . ARG A 1 68 ? 4.836 -18.736 -8.800 1.00 93.88 68 ARG A O 1
ATOM 534 N N . MET A 1 69 ? 3.696 -17.152 -9.926 1.00 96.06 69 MET A N 1
ATOM 535 C CA . MET A 1 69 ? 2.404 -17.843 -9.901 1.00 96.06 69 MET A CA 1
ATOM 536 C C . MET A 1 69 ? 2.492 -19.183 -10.635 1.00 96.06 69 MET A C 1
ATOM 538 O O . MET A 1 69 ? 2.995 -19.247 -11.761 1.00 96.06 69 MET A O 1
ATOM 542 N N . GLN A 1 70 ? 1.985 -20.242 -10.014 1.00 95.75 70 GLN A N 1
ATOM 543 C CA . GLN A 1 70 ? 1.986 -21.592 -10.573 1.00 95.75 70 GLN A CA 1
ATOM 544 C C . GLN A 1 70 ? 0.569 -22.125 -10.773 1.00 95.75 70 GLN A C 1
ATOM 546 O O . GLN A 1 70 ? -0.402 -21.626 -10.208 1.00 95.75 70 GLN A O 1
ATOM 551 N N . VAL A 1 71 ? 0.454 -23.177 -11.581 1.00 97.19 71 VAL A N 1
ATOM 552 C CA . VAL A 1 71 ? -0.775 -23.976 -11.639 1.00 97.19 71 VAL A CA 1
ATOM 553 C C . VAL A 1 71 ? -1.058 -24.549 -10.248 1.00 97.19 71 VAL A C 1
ATOM 555 O O . VAL A 1 71 ? -0.148 -25.018 -9.568 1.00 97.19 71 VAL A O 1
ATOM 558 N N . SER A 1 72 ? -2.331 -24.560 -9.863 1.00 96.69 72 SER A N 1
ATOM 559 C CA . SER A 1 72 ? -2.880 -24.904 -8.543 1.00 96.69 72 SER A CA 1
ATOM 560 C C . SER A 1 72 ? -2.870 -23.793 -7.493 1.00 96.69 72 SER A C 1
ATOM 562 O O . SER A 1 72 ? -3.586 -23.958 -6.504 1.00 96.69 72 SER A O 1
ATOM 564 N N . ASP A 1 73 ? -2.157 -22.681 -7.704 1.00 98.00 73 ASP A N 1
ATOM 565 C CA . ASP A 1 73 ? -2.231 -21.511 -6.819 1.00 98.00 73 ASP A CA 1
ATOM 566 C C . ASP A 1 73 ? -3.651 -20.929 -6.781 1.00 98.00 73 ASP A C 1
ATOM 568 O O . ASP A 1 73 ? -4.417 -21.022 -7.747 1.00 98.00 73 ASP A O 1
ATOM 572 N N . ILE A 1 74 ? -3.991 -20.287 -5.665 1.00 98.19 74 ILE A N 1
ATOM 573 C CA . ILE A 1 74 ? -5.274 -19.619 -5.467 1.00 98.19 74 ILE A CA 1
ATOM 574 C C . ILE A 1 74 ? -5.122 -18.122 -5.716 1.00 98.19 74 ILE A C 1
ATOM 576 O O . ILE A 1 74 ? -4.203 -17.471 -5.216 1.00 98.19 74 ILE A O 1
ATOM 580 N N . VAL A 1 75 ? -6.076 -17.557 -6.446 1.00 98.31 75 VAL A N 1
ATOM 581 C CA . VAL A 1 75 ? -6.166 -16.130 -6.732 1.00 98.31 75 VAL A CA 1
ATOM 582 C C . VAL A 1 75 ? -7.461 -15.569 -6.174 1.00 98.31 75 VAL A C 1
ATOM 584 O O . VAL A 1 75 ? -8.542 -16.102 -6.410 1.00 98.31 75 VAL A O 1
ATOM 587 N N . ILE A 1 76 ? -7.342 -14.448 -5.470 1.00 98.06 76 ILE A N 1
ATOM 588 C CA . ILE A 1 76 ? -8.461 -13.652 -4.988 1.00 98.06 76 ILE A CA 1
ATOM 589 C C . ILE A 1 76 ? -8.583 -12.382 -5.837 1.00 98.06 76 ILE A C 1
ATOM 591 O O . ILE A 1 76 ? -7.626 -11.612 -5.953 1.00 98.06 76 ILE A O 1
ATOM 595 N N . VAL A 1 77 ? -9.773 -12.130 -6.388 1.00 97.38 77 VAL A N 1
ATOM 596 C CA . VAL A 1 77 ? -10.088 -10.939 -7.194 1.00 97.38 77 VAL A CA 1
ATOM 597 C C . VAL A 1 77 ? -11.132 -10.073 -6.472 1.00 97.38 77 VAL A C 1
ATOM 599 O O . VAL A 1 77 ? -12.290 -10.476 -6.355 1.00 97.38 77 VAL A O 1
ATOM 602 N N . PRO A 1 78 ? -10.768 -8.877 -5.971 1.00 92.25 78 PRO A N 1
ATOM 603 C CA . PRO A 1 78 ? -11.711 -7.999 -5.268 1.00 92.25 78 PRO A CA 1
ATOM 604 C C . PRO A 1 78 ? -12.726 -7.320 -6.209 1.00 92.25 78 PRO A C 1
ATOM 606 O O . PRO A 1 78 ? -12.313 -6.709 -7.194 1.00 92.25 78 PRO A O 1
ATOM 609 N N . ARG A 1 79 ? -14.022 -7.292 -5.848 1.00 92.00 79 ARG A N 1
ATOM 610 C CA . ARG A 1 79 ? -15.094 -6.524 -6.536 1.00 92.00 79 ARG A CA 1
ATOM 611 C C . ARG A 1 79 ? -15.768 -5.499 -5.622 1.00 92.00 79 ARG A C 1
ATOM 613 O O . ARG A 1 79 ? -16.991 -5.398 -5.512 1.00 92.00 79 ARG A O 1
ATOM 620 N N . LEU A 1 80 ? -14.951 -4.718 -4.922 1.00 79.75 80 LEU A N 1
ATOM 621 C CA . LEU A 1 80 ? -15.427 -3.852 -3.838 1.00 79.75 80 LEU A CA 1
ATOM 622 C C . LEU A 1 80 ? -16.344 -2.710 -4.285 1.00 79.75 80 LEU A C 1
ATOM 624 O O . LEU A 1 80 ? -17.172 -2.268 -3.494 1.00 79.75 80 LEU A O 1
ATOM 628 N N . ALA A 1 81 ? -16.197 -2.233 -5.523 1.00 72.88 81 ALA A N 1
ATOM 629 C CA . ALA A 1 81 ? -16.981 -1.113 -6.036 1.00 72.88 81 ALA A CA 1
ATOM 630 C C . ALA A 1 81 ? -18.420 -1.509 -6.409 1.00 72.88 81 ALA A C 1
ATOM 632 O O . ALA A 1 81 ? -19.323 -0.693 -6.252 1.00 72.88 81 ALA A O 1
ATOM 633 N N . SER A 1 82 ? -18.625 -2.739 -6.887 1.00 72.88 82 SER A N 1
ATOM 634 C CA . SER A 1 82 ? -19.908 -3.218 -7.412 1.00 72.88 82 SER A CA 1
ATOM 635 C C . SER A 1 82 ? -20.626 -4.172 -6.457 1.00 72.88 82 SER A C 1
ATOM 637 O O . SER A 1 82 ? -21.804 -3.974 -6.180 1.00 72.88 82 SER A O 1
ATOM 639 N N . HIS A 1 83 ? -19.926 -5.170 -5.910 1.00 80.94 83 HIS A N 1
ATOM 640 C CA . HIS A 1 83 ? -20.558 -6.277 -5.173 1.00 80.94 83 HIS A CA 1
ATOM 641 C C . HIS A 1 83 ? -20.120 -6.402 -3.709 1.00 80.94 83 HIS A C 1
ATOM 643 O O . HIS A 1 83 ? -20.710 -7.184 -2.967 1.00 80.94 83 HIS A O 1
ATOM 649 N N . ARG A 1 84 ? -19.098 -5.645 -3.277 1.00 86.56 84 ARG A N 1
ATOM 650 C CA . ARG A 1 84 ? -18.494 -5.740 -1.929 1.00 86.56 84 ARG A CA 1
ATOM 651 C C . ARG A 1 84 ? -18.111 -7.177 -1.542 1.00 86.56 84 ARG A C 1
ATOM 653 O O . ARG A 1 84 ? -18.264 -7.588 -0.393 1.00 86.56 84 ARG A O 1
ATOM 660 N N . ASP A 1 85 ? -17.580 -7.927 -2.499 1.00 93.69 85 ASP A N 1
ATOM 661 C CA . ASP A 1 85 ? -17.125 -9.300 -2.310 1.00 93.69 85 ASP A CA 1
ATOM 662 C C . ASP A 1 85 ? -15.745 -9.544 -2.935 1.00 93.69 85 ASP A C 1
ATOM 664 O O . ASP A 1 85 ? -15.124 -8.651 -3.530 1.00 93.69 85 ASP A O 1
ATOM 668 N N . TYR A 1 86 ? -15.258 -10.764 -2.736 1.00 95.19 86 TYR A N 1
ATOM 669 C CA . TYR A 1 86 ? -13.994 -11.262 -3.249 1.00 95.19 86 TYR A CA 1
ATOM 670 C C . TYR A 1 86 ? -14.248 -12.571 -3.980 1.00 95.19 86 TYR A C 1
ATOM 672 O O . TYR A 1 86 ? -14.742 -13.532 -3.388 1.00 95.19 86 TYR A O 1
ATOM 680 N N . LEU A 1 87 ? -13.908 -12.606 -5.264 1.00 97.31 87 LEU A N 1
ATOM 681 C CA . LEU A 1 87 ? -13.937 -13.833 -6.045 1.00 97.31 87 LEU A CA 1
ATOM 682 C C . LEU A 1 87 ? -12.702 -14.663 -5.742 1.00 97.31 87 LEU A C 1
ATOM 684 O O . LEU A 1 87 ? -11.623 -14.109 -5.534 1.00 97.31 87 LEU A O 1
ATOM 688 N N . VAL A 1 88 ? -12.852 -15.977 -5.786 1.00 98.06 88 VAL A N 1
ATOM 689 C CA . VAL A 1 88 ? -11.766 -16.928 -5.591 1.00 98.06 88 VAL A CA 1
ATOM 690 C C . VAL A 1 88 ? -11.689 -17.835 -6.804 1.00 98.06 88 VAL A C 1
ATOM 692 O O . VAL A 1 88 ? -12.694 -18.408 -7.224 1.00 98.06 88 VAL A O 1
ATOM 695 N N . ALA A 1 89 ? -10.484 -17.991 -7.337 1.00 98.12 89 ALA A N 1
ATOM 696 C CA . ALA A 1 89 ? -10.195 -18.888 -8.439 1.00 98.12 89 ALA A CA 1
ATOM 697 C C . ALA A 1 89 ? -8.934 -19.710 -8.167 1.00 98.12 89 ALA A C 1
ATOM 699 O O . ALA A 1 89 ? -8.061 -19.292 -7.406 1.00 98.12 89 ALA A O 1
ATOM 700 N N . ARG A 1 90 ? -8.821 -20.861 -8.821 1.00 98.38 90 ARG A N 1
ATOM 701 C CA . ARG A 1 90 ? -7.598 -21.662 -8.892 1.00 98.38 90 ARG A CA 1
ATOM 702 C C . ARG A 1 90 ? -6.958 -21.471 -10.257 1.00 98.38 90 ARG A C 1
ATOM 704 O O . ARG A 1 90 ? -7.647 -21.562 -11.267 1.00 98.38 90 ARG A O 1
ATOM 711 N N . ILE A 1 91 ? -5.650 -21.247 -10.312 1.00 98.38 91 ILE A N 1
ATOM 712 C CA . ILE A 1 91 ? -4.921 -21.205 -11.583 1.00 98.38 91 ILE A CA 1
ATOM 713 C C . ILE A 1 91 ? -4.857 -22.620 -12.159 1.00 98.38 91 ILE A C 1
ATOM 715 O O . ILE A 1 91 ? -4.340 -23.531 -11.514 1.00 98.38 91 ILE A O 1
ATOM 719 N N . VAL A 1 92 ? -5.354 -22.798 -13.381 1.00 98.06 92 VAL A N 1
ATOM 720 C CA . VAL A 1 92 ? -5.348 -24.090 -14.093 1.00 98.06 92 VAL A CA 1
ATOM 721 C C . VAL A 1 92 ? -4.463 -24.069 -15.340 1.00 98.06 92 VAL A C 1
ATOM 723 O O . VAL A 1 92 ? -4.074 -25.127 -15.826 1.00 98.06 92 VAL A O 1
ATOM 726 N N . GLY A 1 93 ? -4.103 -22.878 -15.829 1.00 94.81 93 GLY A N 1
ATOM 727 C CA . GLY A 1 93 ? -3.226 -22.689 -16.984 1.00 94.81 93 GLY A CA 1
ATOM 728 C C . GLY A 1 93 ? -1.885 -22.028 -16.633 1.00 94.81 93 GLY A C 1
ATOM 729 O O . GLY A 1 93 ? -1.790 -21.283 -15.648 1.00 94.81 93 GLY A O 1
ATOM 730 N N . PRO A 1 94 ? -0.830 -22.275 -17.431 1.00 95.94 94 PRO A N 1
ATOM 731 C CA . PRO A 1 94 ? 0.417 -21.526 -17.326 1.00 95.94 94 PRO A CA 1
ATOM 732 C C . PRO A 1 94 ? 0.211 -20.049 -17.708 1.00 95.94 94 PRO A C 1
ATOM 734 O O . PRO A 1 94 ? -0.879 -19.625 -18.089 1.00 95.94 94 PRO A O 1
ATOM 737 N N . TYR A 1 95 ? 1.272 -19.253 -17.579 1.00 96.75 95 TYR A N 1
ATOM 738 C CA . TYR A 1 95 ? 1.297 -17.906 -18.145 1.00 96.75 95 TYR A CA 1
ATOM 739 C C . TYR A 1 95 ? 1.146 -17.968 -19.668 1.00 96.75 95 TYR A C 1
ATOM 741 O O . TYR A 1 95 ? 1.811 -18.771 -20.324 1.00 96.75 95 TYR A O 1
ATOM 749 N N . GLU A 1 96 ? 0.316 -17.083 -20.205 1.00 95.06 96 GLU A N 1
ATOM 750 C CA . GLU A 1 96 ? 0.109 -16.878 -21.633 1.00 95.06 96 GLU A CA 1
ATOM 751 C C . GLU A 1 96 ? 0.242 -15.388 -21.966 1.00 95.06 96 GLU A C 1
ATOM 753 O O . GLU A 1 96 ? -0.145 -14.516 -21.180 1.00 95.06 96 GLU A O 1
ATOM 758 N N . TYR A 1 97 ? 0.781 -15.096 -23.147 1.00 95.38 97 TYR A N 1
ATOM 759 C CA . TYR A 1 97 ? 0.811 -13.756 -23.714 1.00 95.38 97 TYR A CA 1
ATOM 760 C C . TYR A 1 97 ? -0.047 -13.701 -24.983 1.00 95.38 97 TYR A C 1
ATOM 762 O O . TYR A 1 97 ? 0.180 -14.461 -25.923 1.00 95.38 97 TYR A O 1
ATOM 770 N N . VAL A 1 98 ? -1.008 -12.777 -25.012 1.00 93.06 98 VAL A N 1
ATOM 771 C CA . VAL A 1 98 ? -1.954 -12.567 -26.115 1.00 93.06 98 VAL A CA 1
ATOM 772 C C . VAL A 1 98 ? -1.717 -11.170 -26.715 1.00 93.06 98 VAL A C 1
ATOM 774 O O . VAL A 1 98 ? -2.189 -10.190 -26.137 1.00 93.06 98 VAL A O 1
ATOM 777 N N . PRO A 1 99 ? -0.995 -11.050 -27.848 1.00 81.81 99 PRO A N 1
ATOM 778 C CA . PRO A 1 99 ? -0.561 -9.764 -28.409 1.00 81.81 99 PRO A CA 1
ATOM 779 C C . PRO A 1 99 ? -1.701 -8.777 -28.713 1.00 81.81 99 PRO A C 1
ATOM 781 O O . PRO A 1 99 ? -1.544 -7.579 -28.499 1.00 81.81 99 PRO A O 1
ATOM 784 N N . ASP A 1 100 ? -2.860 -9.285 -29.144 1.00 82.81 100 ASP A N 1
ATOM 785 C CA . ASP A 1 100 ? -4.038 -8.491 -29.532 1.00 82.81 100 ASP A CA 1
ATOM 786 C C . ASP A 1 100 ? -5.154 -8.549 -28.474 1.00 82.81 100 ASP A C 1
ATOM 788 O O . ASP A 1 100 ? -6.349 -8.557 -28.782 1.00 82.81 100 ASP A O 1
ATOM 792 N N . ALA A 1 101 ? -4.773 -8.667 -27.201 1.00 83.19 101 ALA A N 1
ATOM 793 C CA . ALA A 1 101 ? -5.734 -8.754 -26.114 1.00 83.19 101 ALA A CA 1
ATOM 794 C C . ALA A 1 101 ? -6.590 -7.488 -25.977 1.00 83.19 101 ALA A C 1
ATOM 796 O O . ALA A 1 101 ? -6.149 -6.363 -26.212 1.00 83.19 101 ALA A O 1
ATOM 797 N N . GLY A 1 102 ? -7.823 -7.689 -25.504 1.00 78.31 102 GLY A N 1
ATOM 798 C CA . GLY A 1 102 ? -8.718 -6.606 -25.112 1.00 78.31 102 GLY A CA 1
ATOM 799 C C . GLY A 1 102 ? -8.191 -5.775 -23.934 1.00 78.31 102 GLY A C 1
ATOM 800 O O . GLY A 1 102 ? -7.079 -5.948 -23.434 1.00 78.31 102 GLY A O 1
ATOM 801 N N . ALA A 1 103 ? -9.034 -4.867 -23.444 1.00 82.12 103 ALA A N 1
ATOM 802 C CA . ALA A 1 103 ? -8.647 -3.837 -22.478 1.00 82.12 103 ALA A CA 1
ATOM 803 C C . ALA A 1 103 ? -8.088 -4.367 -21.137 1.00 82.12 103 ALA A C 1
ATOM 805 O O . ALA A 1 103 ? -7.413 -3.616 -20.423 1.00 82.12 103 ALA A O 1
ATOM 806 N N . SER A 1 104 ? -8.358 -5.627 -20.785 1.00 87.56 104 SER A N 1
ATOM 807 C CA . SER A 1 104 ? -7.837 -6.283 -19.581 1.00 87.56 104 SER A CA 1
ATOM 808 C C . SER A 1 104 ? -6.328 -6.549 -19.606 1.00 87.56 104 SER A C 1
ATOM 810 O O . SER A 1 104 ? -5.697 -6.580 -18.545 1.00 87.56 104 SER A O 1
ATOM 812 N N . GLY A 1 105 ? -5.739 -6.655 -20.801 1.00 90.62 105 GLY A N 1
ATOM 813 C CA . GLY A 1 105 ? -4.302 -6.791 -21.004 1.00 90.62 105 GLY A CA 1
ATOM 814 C C . GLY A 1 105 ? -3.844 -8.116 -21.627 1.00 90.62 105 GLY A C 1
ATOM 815 O O . GLY A 1 105 ? -4.593 -9.101 -21.643 1.00 90.62 105 GLY A O 1
ATOM 816 N N . PRO A 1 106 ? -2.599 -8.144 -22.140 1.00 93.69 106 PRO A N 1
ATOM 817 C CA . PRO A 1 106 ? -2.068 -9.267 -22.906 1.00 93.69 106 PRO A CA 1
ATOM 818 C C . PRO A 1 106 ? -1.521 -10.401 -22.040 1.00 93.69 106 PRO A C 1
ATOM 820 O O . PRO A 1 106 ? -1.415 -11.525 -22.514 1.00 93.69 106 PRO A O 1
ATOM 823 N N . HIS A 1 107 ? -1.180 -10.149 -20.777 1.00 95.19 107 HIS A N 1
ATOM 824 C CA . HIS A 1 107 ? -0.637 -11.170 -19.885 1.00 95.19 107 HIS A CA 1
ATOM 825 C C . HIS A 1 107 ? -1.767 -11.900 -19.173 1.00 95.19 107 HIS A C 1
ATOM 827 O O . HIS A 1 107 ? -2.478 -11.279 -18.383 1.00 95.19 107 HIS A O 1
ATOM 833 N N . ARG A 1 108 ? -1.919 -13.203 -19.413 1.00 96.25 108 ARG A N 1
ATOM 834 C CA . ARG A 1 108 ? -3.067 -13.987 -18.946 1.00 96.25 108 ARG A CA 1
ATOM 835 C C . ARG A 1 108 ? -2.664 -15.263 -18.223 1.00 96.25 108 ARG A C 1
ATOM 837 O O . ARG A 1 108 ? -1.572 -15.795 -18.415 1.00 96.25 108 ARG A O 1
ATOM 844 N N . ARG A 1 109 ? -3.579 -15.746 -17.383 1.00 97.69 109 ARG A N 1
ATOM 845 C CA . ARG A 1 109 ? -3.581 -17.104 -16.826 1.00 97.69 109 ARG A CA 1
ATOM 846 C C . ARG A 1 109 ? -5.005 -17.626 -16.772 1.00 97.69 109 ARG A C 1
ATOM 848 O O . ARG A 1 109 ? -5.871 -16.955 -16.213 1.00 97.69 109 ARG A O 1
ATOM 855 N N . THR A 1 110 ? -5.233 -18.823 -17.300 1.00 97.88 110 THR A N 1
ATOM 856 C CA . THR A 1 110 ? -6.525 -19.512 -17.193 1.00 97.88 110 THR A CA 1
ATOM 857 C C . THR A 1 110 ? -6.789 -19.914 -15.747 1.00 97.88 110 THR A C 1
ATOM 859 O O . THR A 1 110 ? -5.890 -20.411 -15.054 1.00 97.88 110 THR A O 1
ATOM 862 N N . VAL A 1 111 ? -8.025 -19.722 -15.295 1.00 98.44 111 VAL A N 1
ATOM 863 C CA . VAL A 1 111 ? -8.451 -20.035 -13.932 1.00 98.44 111 VAL A CA 1
ATOM 864 C C . VAL A 1 111 ? -9.769 -20.800 -13.917 1.00 98.44 111 VAL A C 1
ATOM 866 O O . VAL A 1 111 ? -10.613 -20.633 -14.787 1.00 98.44 111 VAL A O 1
ATOM 869 N N . GLU A 1 112 ? -9.960 -21.611 -12.887 1.00 97.88 112 GLU A N 1
ATOM 870 C CA . GLU A 1 112 ? -11.250 -22.188 -12.526 1.00 97.88 112 GLU A CA 1
ATOM 871 C C . GLU A 1 112 ? -11.819 -21.409 -11.337 1.00 97.88 112 GLU A C 1
ATOM 873 O O . GLU A 1 112 ? -11.171 -21.292 -10.293 1.00 97.88 112 GLU A O 1
ATOM 878 N N . TRP A 1 113 ? -13.026 -20.864 -11.475 1.00 97.69 113 TRP A N 1
ATOM 879 C CA . TRP A 1 113 ? -13.674 -20.116 -10.400 1.00 97.69 113 TRP A CA 1
ATOM 880 C C . TRP A 1 113 ? -14.237 -21.046 -9.325 1.00 97.69 113 TRP A C 1
ATOM 882 O O . TRP A 1 113 ? -15.100 -21.875 -9.594 1.00 97.69 113 TRP A O 1
ATOM 892 N N . LEU A 1 114 ? -13.789 -20.859 -8.085 1.00 96.88 114 LEU A N 1
ATOM 893 C CA . LEU A 1 114 ? -14.184 -21.679 -6.937 1.00 96.88 114 LEU A CA 1
ATOM 894 C C . LEU A 1 114 ? -15.398 -21.110 -6.191 1.00 96.88 114 LEU A C 1
ATOM 896 O O . LEU A 1 114 ? -16.092 -21.837 -5.487 1.00 96.88 114 LEU A O 1
ATOM 900 N N . GLY A 1 115 ? -15.645 -19.805 -6.318 1.00 96.38 115 GLY A N 1
ATOM 901 C CA . GLY A 1 115 ? -16.741 -19.117 -5.645 1.00 96.38 115 GLY A CA 1
ATOM 902 C C . GLY A 1 115 ? -16.323 -17.747 -5.133 1.00 96.38 115 GLY A C 1
ATOM 903 O O . GLY A 1 115 ? -15.459 -17.086 -5.711 1.00 96.38 115 GLY A O 1
ATOM 904 N N . ARG A 1 116 ? -16.961 -17.300 -4.052 1.00 96.00 116 ARG A N 1
ATOM 905 C CA . ARG A 1 116 ? -16.729 -15.982 -3.456 1.00 96.00 116 ARG A CA 1
ATOM 906 C C . ARG A 1 116 ? -16.985 -15.956 -1.953 1.00 96.00 116 ARG A C 1
ATOM 908 O O . ARG A 1 116 ? -17.762 -16.756 -1.444 1.00 96.00 116 ARG A O 1
ATOM 915 N N . PHE A 1 117 ? -16.400 -14.981 -1.268 1.00 94.81 117 PHE A N 1
ATOM 916 C CA . PHE A 1 117 ? -16.734 -14.629 0.117 1.00 94.81 117 PHE A CA 1
ATOM 917 C C . PHE A 1 117 ? -16.999 -13.122 0.232 1.00 94.81 117 PHE A C 1
ATOM 919 O O . PHE A 1 117 ? -16.550 -12.336 -0.613 1.00 94.81 117 PHE A O 1
ATOM 926 N N . LYS A 1 118 ? -17.767 -12.694 1.241 1.00 92.81 118 LYS A N 1
ATOM 927 C CA . LYS A 1 118 ? -18.155 -11.285 1.375 1.00 92.81 118 LYS A CA 1
ATOM 928 C C . LYS A 1 118 ? -17.062 -10.485 2.064 1.00 92.81 118 LYS A C 1
ATOM 930 O O . LYS A 1 118 ? -16.305 -10.990 2.884 1.00 92.81 118 LYS A O 1
ATOM 935 N N . TYR A 1 119 ? -17.037 -9.184 1.794 1.00 84.44 119 TYR A N 1
ATOM 936 C CA . TYR A 1 119 ? -16.183 -8.257 2.533 1.00 84.44 119 TYR A CA 1
ATOM 937 C C . TYR A 1 119 ? -16.434 -8.280 4.043 1.00 84.44 119 TYR A C 1
ATOM 939 O O . TYR A 1 119 ? -15.504 -8.113 4.822 1.00 84.44 119 TYR A O 1
ATOM 947 N N . GLU A 1 120 ? -17.686 -8.476 4.442 1.00 88.12 120 GLU A N 1
ATOM 948 C CA . GLU A 1 120 ? -18.128 -8.489 5.840 1.00 88.12 120 GLU A CA 1
ATOM 949 C C . GLU A 1 120 ? -17.612 -9.699 6.626 1.00 88.12 120 GLU A C 1
ATOM 951 O O . GLU A 1 120 ? -17.547 -9.631 7.850 1.00 88.12 120 GLU A O 1
ATOM 956 N N . ASP A 1 121 ? -17.217 -10.769 5.931 1.00 86.69 121 ASP A N 1
ATOM 957 C CA . ASP A 1 121 ? -16.719 -12.001 6.548 1.00 86.69 121 ASP A CA 1
ATOM 958 C C . ASP A 1 121 ? -15.238 -11.883 6.956 1.00 86.69 121 ASP A C 1
ATOM 960 O O . ASP A 1 121 ? -14.714 -12.742 7.662 1.00 86.69 121 ASP A O 1
ATOM 964 N N . MET A 1 122 ? -14.552 -10.821 6.518 1.00 83.00 122 MET A N 1
ATOM 965 C CA . MET A 1 122 ? -13.149 -10.573 6.837 1.00 83.00 122 MET A CA 1
ATOM 966 C C . MET A 1 122 ? -12.972 -9.703 8.079 1.00 83.00 122 MET A C 1
ATOM 968 O O . MET A 1 122 ? -13.677 -8.718 8.307 1.00 83.00 122 MET A O 1
ATOM 972 N N . SER A 1 123 ? -11.907 -9.984 8.817 1.00 72.81 123 SER A N 1
ATOM 973 C CA . SER A 1 123 ? -11.394 -9.126 9.869 1.00 72.81 123 SER A CA 1
ATOM 974 C C . SER A 1 123 ? -10.920 -7.778 9.319 1.00 72.81 123 SER A C 1
ATOM 976 O O . SER A 1 123 ? -10.645 -7.582 8.126 1.00 72.81 123 SER A O 1
ATOM 978 N N . GLN A 1 124 ? -10.743 -6.819 10.227 1.00 65.06 124 GLN A N 1
ATOM 979 C CA . GLN A 1 124 ? -10.151 -5.533 9.877 1.00 65.06 124 GLN A CA 1
ATOM 980 C C . GLN A 1 124 ? -8.698 -5.686 9.395 1.00 65.06 124 GLN A C 1
ATOM 982 O O . GLN A 1 124 ? -8.266 -4.948 8.510 1.00 65.06 124 GLN A O 1
ATOM 987 N N . ALA A 1 125 ? -7.945 -6.651 9.936 1.00 57.81 125 ALA A N 1
ATOM 988 C CA . ALA A 1 125 ? -6.573 -6.921 9.516 1.00 57.81 125 ALA A CA 1
ATOM 989 C C . ALA A 1 125 ? -6.528 -7.457 8.076 1.00 57.81 125 ALA A C 1
ATOM 991 O O . ALA A 1 125 ? -5.762 -6.936 7.259 1.00 57.81 125 ALA A O 1
ATOM 992 N N . ALA A 1 126 ? -7.391 -8.423 7.741 1.00 69.12 126 ALA A N 1
ATOM 993 C CA . ALA A 1 126 ? -7.539 -8.932 6.379 1.00 69.12 126 ALA A CA 1
ATOM 994 C C . ALA A 1 126 ? -7.978 -7.829 5.422 1.00 69.12 126 ALA A C 1
ATOM 996 O O . ALA A 1 126 ? -7.318 -7.598 4.414 1.00 69.12 126 ALA A O 1
ATOM 997 N N . THR A 1 127 ? -8.991 -7.049 5.791 1.00 70.69 127 THR A N 1
ATOM 998 C CA . THR A 1 127 ? -9.435 -5.881 5.019 1.00 70.69 127 THR A CA 1
ATOM 999 C C . THR A 1 127 ? -8.295 -4.899 4.732 1.00 70.69 127 THR A C 1
ATOM 1001 O O . THR A 1 127 ? -8.122 -4.460 3.594 1.00 70.69 127 THR A O 1
ATOM 1004 N N . ASN A 1 128 ? -7.484 -4.572 5.742 1.00 64.69 128 ASN A N 1
ATOM 1005 C CA . ASN A 1 128 ? -6.358 -3.650 5.595 1.00 64.69 128 ASN A CA 1
ATOM 1006 C C . ASN A 1 128 ? -5.287 -4.198 4.641 1.00 64.69 128 ASN A C 1
ATOM 1008 O O . ASN A 1 128 ? -4.779 -3.452 3.803 1.00 64.69 128 ASN A O 1
ATOM 1012 N N . THR A 1 129 ? -4.958 -5.489 4.742 1.00 63.81 129 THR A N 1
ATOM 1013 C CA . THR A 1 129 ? -4.002 -6.150 3.839 1.00 63.81 129 THR A CA 1
ATOM 1014 C C . THR A 1 129 ? -4.547 -6.238 2.413 1.00 63.81 129 THR A C 1
ATOM 1016 O O . THR A 1 129 ? -3.846 -5.902 1.459 1.00 63.81 129 THR A O 1
ATOM 1019 N N . MET A 1 130 ? -5.819 -6.607 2.258 1.00 75.25 130 MET A N 1
ATOM 1020 C CA . MET A 1 130 ? -6.503 -6.698 0.965 1.00 75.25 130 MET A CA 1
ATOM 1021 C C . MET A 1 130 ? -6.695 -5.325 0.296 1.00 75.25 130 MET A C 1
ATOM 1023 O O . MET A 1 130 ? -6.925 -5.245 -0.912 1.00 75.25 130 MET A O 1
ATOM 1027 N N . GLY A 1 131 ? -6.551 -4.232 1.053 1.00 63.47 131 GLY A N 1
ATOM 1028 C CA . GLY A 1 131 ? -6.556 -2.846 0.582 1.00 63.47 131 GLY A CA 1
ATOM 1029 C C . GLY A 1 131 ? -5.229 -2.346 -0.009 1.00 63.47 131 GLY A C 1
ATOM 1030 O O . GLY A 1 131 ? -5.109 -1.153 -0.288 1.00 63.47 131 GLY A O 1
ATOM 1031 N N . ALA A 1 132 ? -4.219 -3.206 -0.194 1.00 65.44 132 ALA A N 1
ATOM 1032 C CA . ALA A 1 132 ? -2.944 -2.809 -0.796 1.00 65.44 132 ALA A CA 1
ATOM 1033 C C . ALA A 1 132 ? -3.120 -2.252 -2.224 1.00 65.44 132 ALA A C 1
ATOM 1035 O O . ALA A 1 132 ? -3.893 -2.783 -3.017 1.00 65.44 132 ALA A O 1
ATOM 1036 N N . ILE A 1 133 ? -2.374 -1.197 -2.568 1.00 65.19 133 ILE A N 1
ATOM 1037 C CA . ILE A 1 133 ? -2.498 -0.490 -3.861 1.00 65.19 133 ILE A CA 1
ATOM 1038 C C . ILE A 1 133 ? -2.009 -1.347 -5.041 1.00 65.19 133 ILE A C 1
ATOM 1040 O O . ILE A 1 133 ? -2.440 -1.141 -6.171 1.00 65.19 133 ILE A O 1
ATOM 1044 N N . LEU A 1 134 ? -1.133 -2.320 -4.782 1.00 69.31 134 LEU A N 1
ATOM 1045 C CA . LEU A 1 134 ? -0.589 -3.201 -5.812 1.00 69.31 134 LEU A CA 1
ATOM 1046 C C . LEU A 1 134 ? -1.709 -3.978 -6.521 1.00 69.31 134 LEU A C 1
ATOM 1048 O O . LEU A 1 134 ? -2.661 -4.448 -5.890 1.00 69.31 134 LEU A O 1
ATOM 1052 N N . THR A 1 135 ? -1.563 -4.131 -7.836 1.00 82.75 135 THR A N 1
ATOM 1053 C CA . THR A 1 135 ? -2.416 -4.984 -8.668 1.00 82.75 135 THR A CA 1
ATOM 1054 C C . THR A 1 135 ? -2.226 -6.443 -8.288 1.00 82.75 135 THR A C 1
ATOM 1056 O O . THR A 1 135 ? -3.208 -7.175 -8.223 1.00 82.75 135 THR A O 1
ATOM 1059 N N . ILE A 1 136 ? -0.976 -6.844 -8.025 1.00 89.81 136 ILE A N 1
ATOM 1060 C CA . ILE A 1 136 ? -0.598 -8.211 -7.670 1.00 89.81 136 ILE A CA 1
ATOM 1061 C C . ILE A 1 136 ? 0.223 -8.208 -6.391 1.00 89.81 136 ILE A C 1
ATOM 1063 O O . ILE A 1 136 ? 1.246 -7.528 -6.300 1.00 89.81 136 ILE A O 1
ATOM 1067 N N . PHE A 1 137 ? -0.199 -8.994 -5.408 1.00 85.94 137 PHE A N 1
ATOM 1068 C CA . PHE A 1 137 ? 0.565 -9.204 -4.182 1.00 85.94 137 PHE A CA 1
ATOM 1069 C C . PHE A 1 137 ? 0.138 -10.488 -3.474 1.00 85.94 137 PHE A C 1
ATOM 1071 O O . PHE A 1 137 ? -0.890 -11.085 -3.793 1.00 85.94 137 PHE A O 1
ATOM 1078 N N . ARG A 1 138 ? 0.932 -10.893 -2.481 1.00 89.06 138 ARG A N 1
ATOM 1079 C CA . ARG A 1 138 ? 0.607 -12.001 -1.583 1.00 89.06 138 ARG A CA 1
ATOM 1080 C C . ARG A 1 138 ? 0.139 -11.465 -0.230 1.00 89.06 138 ARG A C 1
ATOM 1082 O O . ARG A 1 138 ? 0.869 -10.675 0.374 1.00 89.06 138 ARG A O 1
ATOM 1089 N N . PRO A 1 139 ? -1.028 -11.882 0.282 1.00 84.31 139 PRO A N 1
ATOM 1090 C CA . PRO A 1 139 ? -1.558 -11.417 1.559 1.00 84.31 139 PRO A CA 1
ATOM 1091 C C . PRO A 1 139 ? -1.038 -12.269 2.734 1.00 84.31 139 PRO A C 1
ATOM 1093 O O . PRO A 1 139 ? -1.812 -12.696 3.585 1.00 84.31 139 PRO A O 1
ATOM 1096 N N . THR A 1 140 ? 0.274 -12.523 2.799 1.00 77.88 140 THR A N 1
ATOM 1097 C CA . THR A 1 140 ? 0.882 -13.512 3.719 1.00 77.88 140 THR A CA 1
ATOM 1098 C C . THR A 1 140 ? 0.542 -13.280 5.195 1.00 77.88 140 THR A C 1
ATOM 1100 O O . THR A 1 140 ? 0.327 -14.233 5.937 1.00 77.88 140 THR A O 1
ATOM 1103 N N . ALA A 1 141 ? 0.425 -12.019 5.621 1.00 69.44 141 ALA A N 1
ATOM 1104 C CA . ALA A 1 141 ? 0.102 -11.652 7.003 1.00 69.44 141 ALA A CA 1
ATOM 1105 C C . ALA A 1 141 ? -1.292 -12.114 7.470 1.00 69.44 141 ALA A C 1
ATOM 1107 O O . ALA A 1 141 ? -1.533 -12.202 8.670 1.00 69.44 141 ALA A O 1
ATOM 1108 N N . VAL A 1 142 ? -2.210 -12.371 6.537 1.00 78.19 142 VAL A N 1
ATOM 1109 C CA . VAL A 1 142 ? -3.611 -12.744 6.812 1.00 78.19 142 VAL A CA 1
ATOM 1110 C C . VAL A 1 142 ? -4.003 -14.034 6.092 1.00 78.19 142 VAL A C 1
ATOM 1112 O O . VAL A 1 142 ? -5.172 -14.402 6.042 1.00 78.19 142 VAL A O 1
ATOM 1115 N N . GLU A 1 143 ? -3.022 -14.747 5.540 1.00 82.06 143 GLU A N 1
ATOM 1116 C CA . GLU A 1 143 ? -3.234 -15.970 4.775 1.00 82.06 143 GLU A CA 1
ATOM 1117 C C . GLU A 1 143 ? -3.978 -17.067 5.563 1.00 82.06 143 GLU A C 1
ATOM 1119 O O . GLU A 1 143 ? -4.877 -17.669 4.978 1.00 82.06 143 GLU A O 1
ATOM 1124 N N . PRO A 1 144 ? -3.721 -17.302 6.872 1.00 85.62 144 PRO A N 1
ATOM 1125 C CA . PRO A 1 144 ? -4.495 -18.277 7.646 1.00 85.62 144 PRO A CA 1
ATOM 1126 C C . PRO A 1 144 ? -5.994 -17.956 7.703 1.00 85.62 144 PRO A C 1
ATOM 1128 O O . PRO A 1 144 ? -6.827 -18.850 7.571 1.00 85.62 144 PRO A O 1
ATOM 1131 N N . GLU A 1 145 ? -6.340 -16.676 7.863 1.00 87.94 145 GLU A N 1
ATOM 1132 C CA . GLU A 1 145 ? -7.730 -16.216 7.880 1.00 87.94 145 GLU A CA 1
ATOM 1133 C C . GLU A 1 145 ? -8.380 -16.404 6.508 1.00 87.94 145 GLU A C 1
ATOM 1135 O O . GLU A 1 145 ? -9.455 -16.991 6.404 1.00 87.94 145 GLU A O 1
ATOM 1140 N N . LEU A 1 146 ? -7.697 -15.974 5.443 1.00 88.44 146 LEU A N 1
ATOM 1141 C CA . LEU A 1 146 ? -8.211 -16.112 4.084 1.00 88.44 146 LEU A CA 1
ATOM 1142 C C . LEU A 1 146 ? -8.423 -17.581 3.719 1.00 88.44 146 LEU A C 1
ATOM 1144 O O . LEU A 1 146 ? -9.473 -17.917 3.183 1.00 88.44 146 LEU A O 1
ATOM 1148 N N . ARG A 1 147 ? -7.489 -18.471 4.077 1.00 92.31 147 ARG A N 1
ATOM 1149 C CA . ARG A 1 147 ? -7.636 -19.921 3.873 1.00 92.31 147 ARG A CA 1
ATOM 1150 C C . ARG A 1 147 ? -8.828 -20.509 4.619 1.00 92.31 147 ARG A C 1
ATOM 1152 O O . ARG A 1 147 ? -9.474 -21.397 4.075 1.00 92.31 147 ARG A O 1
ATOM 1159 N N . SER A 1 148 ? -9.150 -20.002 5.809 1.00 91.25 148 SER A N 1
ATOM 1160 C CA . SER A 1 148 ? -10.381 -20.379 6.512 1.00 91.25 148 SER A CA 1
ATOM 1161 C C . SER A 1 148 ? -11.619 -20.021 5.679 1.00 91.25 148 SER A C 1
ATOM 1163 O O . SER A 1 148 ? -12.474 -20.874 5.443 1.00 91.25 148 SER A O 1
ATOM 1165 N N . LEU A 1 149 ? -11.672 -18.803 5.128 1.00 90.81 149 LEU A N 1
ATOM 1166 C CA . LEU A 1 149 ? -12.780 -18.349 4.274 1.00 90.81 149 LEU A CA 1
ATOM 1167 C C . LEU A 1 149 ? -12.913 -19.162 2.976 1.00 90.81 149 LEU A C 1
ATOM 1169 O O . LEU A 1 149 ? -14.027 -19.373 2.500 1.00 90.81 149 LEU A O 1
ATOM 1173 N N . LEU A 1 150 ? -11.806 -19.687 2.434 1.00 92.19 150 LEU A N 1
ATOM 1174 C CA . LEU A 1 150 ? -11.832 -20.549 1.243 1.00 92.19 150 LEU A CA 1
ATOM 1175 C C . LEU A 1 150 ? -12.606 -21.861 1.452 1.00 92.19 150 LEU A C 1
ATOM 1177 O O . LEU A 1 150 ? -13.000 -22.494 0.475 1.00 92.19 150 LEU A O 1
ATOM 1181 N N . THR A 1 151 ? -12.838 -22.281 2.699 1.00 90.88 151 THR A N 1
ATOM 1182 C CA . THR A 1 151 ? -13.604 -23.503 3.000 1.00 90.88 151 THR A CA 1
ATOM 1183 C C . THR A 1 151 ? -15.121 -23.305 2.933 1.00 90.88 151 THR A C 1
ATOM 1185 O O . THR A 1 151 ? -15.859 -24.286 2.875 1.00 90.88 151 THR A O 1
ATOM 1188 N N . ALA A 1 152 ? -15.590 -22.053 2.906 1.00 91.25 152 ALA A N 1
ATOM 1189 C CA . ALA A 1 152 ? -17.003 -21.685 2.985 1.00 91.25 152 ALA A CA 1
ATOM 1190 C C . ALA A 1 152 ? -17.428 -20.742 1.841 1.00 91.25 152 ALA A C 1
ATOM 1192 O O . ALA A 1 152 ? -18.204 -19.807 2.044 1.00 91.25 152 ALA A O 1
ATOM 1193 N N . LEU A 1 153 ? -16.905 -20.968 0.631 1.00 93.12 153 LEU A N 1
ATOM 1194 C CA . LEU A 1 153 ? -17.202 -20.125 -0.527 1.00 93.12 153 LEU A CA 1
ATOM 1195 C C . LEU A 1 153 ? -18.663 -20.255 -0.970 1.00 93.12 153 LEU A C 1
ATOM 1197 O O . LEU A 1 153 ? -19.188 -21.352 -1.156 1.00 93.12 153 LEU A O 1
ATOM 1201 N N . ALA A 1 154 ? -19.300 -19.113 -1.215 1.00 92.50 154 ALA A N 1
ATOM 1202 C CA . ALA A 1 154 ? -20.594 -19.053 -1.873 1.00 92.50 154 ALA A CA 1
ATOM 1203 C C . ALA A 1 154 ? -20.432 -19.241 -3.397 1.00 92.50 154 ALA A C 1
ATOM 1205 O O . ALA A 1 154 ? -19.468 -18.722 -3.974 1.00 92.50 154 ALA A O 1
ATOM 1206 N N . PRO A 1 155 ? -21.378 -19.910 -4.082 1.00 90.56 155 PRO A N 1
ATOM 1207 C CA . PRO A 1 155 ? -21.369 -20.013 -5.539 1.00 90.56 155 PRO A CA 1
ATOM 1208 C C . PRO A 1 155 ? -21.467 -18.643 -6.224 1.00 90.56 155 PRO A C 1
ATOM 1210 O O . PRO A 1 155 ? -22.108 -17.718 -5.715 1.00 90.56 155 PRO A O 1
ATOM 1213 N N . LEU A 1 156 ? -20.892 -18.523 -7.424 1.00 84.69 156 LEU A N 1
ATOM 1214 C CA . LEU A 1 156 ? -20.968 -17.287 -8.216 1.00 84.69 156 LEU A CA 1
ATOM 1215 C C . LEU A 1 156 ? -22.385 -16.983 -8.731 1.00 84.69 156 LEU A C 1
ATOM 1217 O O . LEU A 1 156 ? -22.748 -15.817 -8.849 1.00 84.69 156 LEU A O 1
ATOM 1221 N N . ASN A 1 157 ? -23.196 -18.017 -8.972 1.00 75.69 157 ASN A N 1
ATOM 1222 C CA . ASN A 1 157 ? -24.509 -17.904 -9.624 1.00 75.69 157 ASN A CA 1
ATOM 1223 C C . ASN A 1 157 ? -25.660 -17.514 -8.680 1.00 75.69 157 ASN A C 1
ATOM 1225 O O . ASN A 1 157 ? -26.802 -17.409 -9.116 1.00 75.69 157 ASN A O 1
ATOM 1229 N N . GLN A 1 158 ? -25.397 -17.339 -7.385 1.00 54.59 158 GLN A N 1
ATOM 1230 C CA . GLN A 1 158 ? -26.398 -16.855 -6.435 1.00 54.59 158 GLN A CA 1
ATOM 1231 C C . GLN A 1 158 ? -26.182 -15.359 -6.240 1.00 54.59 158 GLN A C 1
ATOM 1233 O O . GLN A 1 158 ? -25.199 -14.996 -5.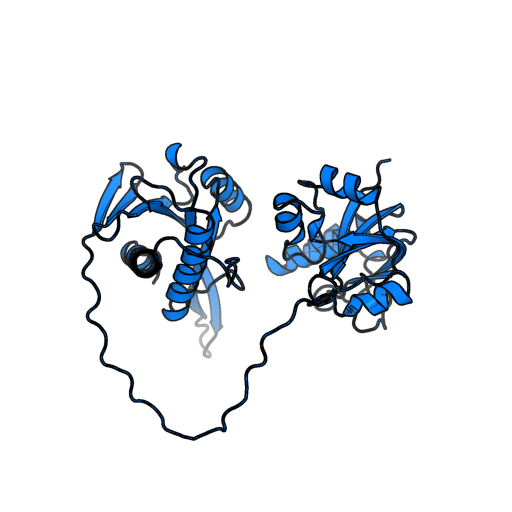607 1.00 54.59 158 GLN A O 1
ATOM 1238 N N . GLU A 1 159 ? -27.048 -14.483 -6.752 1.00 47.16 159 GLU A N 1
ATOM 1239 C CA . GLU A 1 159 ? -27.008 -13.057 -6.390 1.00 47.16 159 GLU A CA 1
ATOM 1240 C C . GLU A 1 159 ? -27.256 -12.882 -4.878 1.00 47.16 159 GLU A C 1
ATOM 1242 O O . GLU A 1 159 ? -28.051 -13.625 -4.294 1.00 47.16 159 GLU A O 1
ATOM 1247 N N . PRO A 1 160 ? -26.581 -11.938 -4.193 1.00 42.34 160 PRO A N 1
ATOM 1248 C CA . PRO A 1 160 ? -26.880 -11.676 -2.792 1.00 42.34 160 PRO A CA 1
ATOM 1249 C C . PRO A 1 160 ? -28.320 -11.164 -2.673 1.00 42.34 160 PRO A C 1
ATOM 1251 O O . PRO A 1 160 ? -28.657 -10.143 -3.263 1.00 42.34 160 PRO A O 1
ATOM 1254 N N . ALA A 1 161 ? -29.154 -11.843 -1.883 1.00 38.34 161 ALA A N 1
ATOM 1255 C CA . ALA A 1 161 ? -30.477 -11.350 -1.523 1.00 38.34 161 ALA A CA 1
ATOM 1256 C C . ALA A 1 161 ? -30.352 -9.981 -0.824 1.00 38.34 161 ALA A C 1
ATOM 1258 O O . ALA A 1 161 ? -29.894 -9.890 0.318 1.00 38.34 161 ALA A O 1
ATOM 1259 N N . GLU A 1 162 ? -30.734 -8.913 -1.520 1.00 38.28 162 GLU A N 1
ATOM 1260 C CA . GLU A 1 162 ? -30.770 -7.555 -0.989 1.00 38.28 162 GLU A CA 1
ATOM 1261 C C . GLU A 1 162 ? -32.110 -7.332 -0.269 1.00 38.28 162 GLU A C 1
ATOM 1263 O O . GLU A 1 162 ? -33.172 -7.283 -0.887 1.00 38.28 162 GLU A O 1
ATOM 1268 N N . ALA A 1 163 ? -32.085 -7.206 1.060 1.00 33.25 163 ALA A N 1
ATOM 1269 C CA . ALA A 1 163 ? -33.220 -6.668 1.807 1.00 33.25 163 ALA A CA 1
ATOM 1270 C C . ALA A 1 163 ? -33.136 -5.128 1.791 1.00 33.25 163 ALA A C 1
ATOM 1272 O O . ALA A 1 163 ? -32.136 -4.577 2.267 1.00 33.25 163 ALA A O 1
ATOM 1273 N N . PRO A 1 164 ? -34.153 -4.398 1.297 1.00 37.66 164 PRO A N 1
ATOM 1274 C CA . PRO A 1 164 ? -34.089 -2.947 1.224 1.00 37.66 164 PRO A CA 1
ATOM 1275 C C . PRO A 1 164 ? -34.344 -2.337 2.609 1.00 37.66 164 PRO A C 1
ATOM 1277 O O . PRO A 1 164 ? -35.348 -2.629 3.258 1.00 37.66 164 PRO A O 1
ATOM 1280 N N . LYS A 1 165 ? -33.471 -1.426 3.054 1.00 31.94 165 LYS A N 1
ATOM 1281 C CA . LYS A 1 165 ? -33.810 -0.442 4.098 1.00 31.94 165 LYS A CA 1
ATOM 1282 C C . LYS A 1 165 ? -34.106 0.909 3.435 1.00 31.94 165 LYS A C 1
ATOM 1284 O O . LYS A 1 165 ? -33.363 1.316 2.540 1.00 31.94 165 LYS A O 1
ATOM 1289 N N . PRO A 1 166 ? -35.180 1.611 3.836 1.00 32.84 166 PRO A N 1
ATOM 1290 C CA . PRO A 1 166 ? -35.690 2.756 3.095 1.00 32.84 166 PRO A CA 1
ATOM 1291 C C . PRO A 1 166 ? -34.767 3.971 3.253 1.00 32.84 166 PRO A C 1
ATOM 1293 O O . PRO A 1 166 ? -34.395 4.351 4.363 1.00 32.84 166 PRO A O 1
ATOM 1296 N N . ARG A 1 167 ? -34.425 4.617 2.133 1.00 31.27 167 ARG A N 1
ATOM 1297 C CA . ARG A 1 167 ? -33.860 5.976 2.123 1.00 31.27 167 ARG A CA 1
ATOM 1298 C C . ARG A 1 167 ? -34.999 6.992 2.276 1.00 31.27 167 ARG A C 1
ATOM 1300 O O . ARG A 1 167 ? -35.994 6.862 1.562 1.00 31.27 167 ARG A O 1
ATOM 1307 N N . PRO A 1 168 ? -34.871 8.040 3.108 1.00 33.19 168 PRO A N 1
ATOM 1308 C CA . PRO A 1 168 ? -35.800 9.156 3.047 1.00 33.19 168 PRO A CA 1
ATOM 1309 C C . PRO A 1 168 ? -35.582 9.937 1.744 1.00 33.19 168 PRO A C 1
ATOM 1311 O O . PRO A 1 168 ? -34.461 10.274 1.355 1.00 33.19 168 PRO A O 1
ATOM 1314 N N . ARG A 1 169 ? -36.693 10.193 1.055 1.00 26.73 169 ARG A N 1
ATOM 1315 C CA . ARG A 1 169 ? -36.788 10.922 -0.209 1.00 26.73 169 ARG A CA 1
ATOM 1316 C C . ARG A 1 169 ? -36.509 12.407 0.048 1.00 26.73 169 ARG A C 1
ATOM 1318 O O . ARG A 1 169 ? -37.314 13.076 0.687 1.00 26.73 169 ARG A O 1
ATOM 1325 N N . ARG A 1 170 ? -35.388 12.933 -0.457 1.00 32.66 170 ARG A N 1
ATOM 1326 C CA . ARG A 1 170 ? -35.182 14.386 -0.585 1.00 32.66 170 ARG A CA 1
ATOM 1327 C C . ARG A 1 170 ? -36.084 14.892 -1.708 1.00 32.66 170 ARG A C 1
ATOM 1329 O O . ARG A 1 170 ? -35.862 14.571 -2.872 1.00 32.66 170 ARG A O 1
ATOM 1336 N N . THR A 1 171 ? -37.110 15.653 -1.349 1.00 27.97 171 THR A N 1
ATOM 1337 C CA . THR A 1 171 ? -37.839 16.531 -2.267 1.00 27.97 171 THR A CA 1
ATOM 1338 C C . THR A 1 171 ? -36.875 17.568 -2.837 1.00 27.97 171 THR A C 1
ATOM 1340 O O . THR A 1 171 ? -36.117 18.196 -2.099 1.00 27.97 171 THR A O 1
ATOM 1343 N N . ALA A 1 172 ? -36.878 17.698 -4.161 1.00 29.78 172 ALA A N 1
ATOM 1344 C CA . ALA A 1 172 ? -36.166 18.747 -4.871 1.00 29.78 172 ALA A CA 1
ATOM 1345 C C . ALA A 1 172 ? -36.927 20.072 -4.722 1.00 29.78 172 ALA A C 1
ATOM 1347 O O . ALA A 1 172 ? -38.138 20.114 -4.936 1.00 29.78 172 ALA A O 1
ATOM 1348 N N . THR A 1 173 ? -36.198 21.135 -4.395 1.00 27.19 173 THR A N 1
ATOM 1349 C CA . THR A 1 173 ? -36.637 22.532 -4.521 1.00 27.19 173 THR A CA 1
ATOM 1350 C C . THR A 1 173 ? -35.793 23.164 -5.638 1.00 27.19 173 THR A C 1
ATOM 1352 O O . THR A 1 173 ? -34.640 22.746 -5.798 1.00 27.19 173 THR A O 1
ATOM 1355 N N . PRO A 1 174 ? -36.336 24.084 -6.460 1.00 31.84 174 PRO A N 1
ATOM 1356 C CA . PRO A 1 174 ? -35.725 24.459 -7.730 1.00 31.84 174 PRO A CA 1
ATOM 1357 C C . PRO A 1 174 ? -34.467 25.307 -7.554 1.00 31.84 174 PRO A C 1
ATOM 1359 O O . PRO A 1 174 ? -34.289 25.985 -6.544 1.00 31.84 174 PRO A O 1
ATOM 1362 N N . ALA A 1 175 ? -33.622 25.255 -8.583 1.00 38.22 175 ALA A N 1
ATOM 1363 C CA . ALA A 1 175 ? -32.460 26.107 -8.753 1.00 38.22 175 ALA A CA 1
ATOM 1364 C C . ALA A 1 175 ? -32.873 27.583 -8.745 1.00 38.22 175 ALA A C 1
ATOM 1366 O O . ALA A 1 175 ? -33.693 27.995 -9.565 1.00 38.22 175 ALA A O 1
ATOM 1367 N N . ASP A 1 176 ? -32.261 28.352 -7.850 1.00 28.36 176 ASP A N 1
ATOM 1368 C CA . ASP A 1 176 ? -32.233 29.803 -7.934 1.00 28.36 176 ASP A CA 1
ATOM 1369 C C . ASP A 1 176 ? -30.773 30.263 -7.926 1.00 28.36 176 ASP A C 1
ATOM 1371 O O . ASP A 1 176 ? -29.932 29.781 -7.162 1.00 28.36 176 ASP A O 1
ATOM 1375 N N . SER A 1 177 ? -30.468 31.134 -8.874 1.00 42.50 177 SER A N 1
ATOM 1376 C CA . SER A 1 177 ? -29.156 31.703 -9.151 1.00 42.50 177 SER A CA 1
ATOM 1377 C C . SER A 1 177 ? -28.858 32.851 -8.196 1.00 42.50 177 SER A C 1
ATOM 1379 O O . SER A 1 177 ? -29.686 33.746 -8.079 1.00 42.50 177 SER A O 1
ATOM 1381 N N . THR A 1 178 ? -27.679 32.888 -7.569 1.00 32.00 178 THR A N 1
ATOM 1382 C CA . THR A 1 178 ? -27.087 34.097 -6.947 1.00 32.00 178 THR A CA 1
ATOM 1383 C C . THR A 1 178 ? -25.618 33.831 -6.532 1.00 32.00 178 THR A C 1
ATOM 1385 O O . THR A 1 178 ? -25.167 32.691 -6.632 1.00 32.00 178 THR A O 1
ATOM 1388 N N . PRO A 1 179 ? -24.792 34.858 -6.237 1.00 37.75 179 PRO A N 1
ATOM 1389 C CA . PRO A 1 179 ? -23.731 35.334 -7.122 1.00 37.75 179 PRO A CA 1
ATOM 1390 C C . PRO A 1 179 ? -22.335 35.008 -6.554 1.00 37.75 179 PRO A C 1
ATOM 1392 O O . PRO A 1 179 ? -22.197 34.478 -5.454 1.00 37.75 179 PRO A O 1
ATOM 1395 N N . VAL A 1 180 ? -21.282 35.361 -7.296 1.00 38.91 180 VAL A N 1
ATOM 1396 C CA . VAL A 1 180 ? -19.884 35.279 -6.839 1.00 38.91 180 VAL A CA 1
ATOM 1397 C C . VAL A 1 180 ? -19.724 36.044 -5.517 1.00 38.91 180 VAL A C 1
ATOM 1399 O O . VAL A 1 180 ? -19.787 37.272 -5.487 1.00 38.91 180 VAL A O 1
ATOM 1402 N N . ALA A 1 181 ? -19.544 35.305 -4.421 1.00 35.00 181 ALA A N 1
ATOM 1403 C CA . ALA A 1 181 ? -19.299 35.855 -3.097 1.00 35.00 181 ALA A CA 1
ATOM 1404 C C . ALA A 1 181 ? -17.831 36.282 -2.969 1.00 35.00 181 ALA A C 1
ATOM 1406 O O . ALA A 1 181 ? -16.911 35.493 -3.185 1.00 35.00 181 ALA A O 1
ATOM 1407 N N . VAL A 1 182 ? -17.633 37.546 -2.602 1.00 40.62 182 VAL A N 1
ATOM 1408 C CA . VAL A 1 182 ? -16.346 38.111 -2.186 1.00 40.62 182 VAL A CA 1
ATOM 1409 C C . VAL A 1 182 ? -15.823 37.325 -0.982 1.00 40.62 182 VAL A C 1
ATOM 1411 O O . VAL A 1 182 ? -16.575 37.051 -0.045 1.00 40.62 182 VAL A O 1
ATOM 1414 N N . ALA A 1 183 ? -14.538 36.959 -1.023 1.00 34.75 183 ALA A N 1
ATOM 1415 C CA . ALA A 1 183 ? -13.867 36.226 0.043 1.00 34.75 183 ALA A CA 1
ATOM 1416 C C . ALA A 1 183 ? -14.054 36.939 1.400 1.00 34.75 183 ALA A C 1
ATOM 1418 O O . ALA A 1 183 ? -13.807 38.147 1.489 1.00 34.75 183 ALA A O 1
ATOM 1419 N N . PRO A 1 184 ? -14.495 36.231 2.456 1.00 38.31 184 PRO A N 1
ATOM 1420 C CA . PRO A 1 184 ? -14.635 36.824 3.778 1.00 38.31 184 PRO A CA 1
ATOM 1421 C C . PRO A 1 184 ? -13.263 37.254 4.324 1.00 38.31 184 PRO A C 1
ATOM 1423 O O . PRO A 1 184 ? -12.243 36.655 3.970 1.00 38.31 184 PRO A O 1
ATOM 1426 N N . PRO A 1 185 ? -13.211 38.281 5.193 1.00 38.78 185 PRO A N 1
ATOM 1427 C CA . PRO A 1 185 ? -11.960 38.726 5.793 1.00 38.78 185 PRO A CA 1
ATOM 1428 C C . PRO A 1 185 ? -11.295 37.580 6.562 1.00 38.78 185 PRO A C 1
ATOM 1430 O O . PRO A 1 185 ? -11.964 36.810 7.258 1.00 38.78 185 PRO A O 1
ATOM 1433 N N . ALA A 1 186 ? -9.970 37.480 6.418 1.00 44.28 186 ALA A N 1
ATOM 1434 C CA . ALA A 1 186 ? -9.146 36.484 7.086 1.00 44.28 186 ALA A CA 1
ATOM 1435 C C . ALA A 1 186 ? -9.443 36.483 8.591 1.00 44.28 186 ALA A C 1
ATOM 1437 O O . ALA A 1 186 ? -9.301 37.507 9.265 1.00 44.28 186 ALA A O 1
ATOM 1438 N N . ARG A 1 187 ? -9.873 35.331 9.119 1.00 41.00 187 ARG A N 1
ATOM 1439 C CA . ARG A 1 187 ? -9.968 35.138 10.569 1.00 41.00 187 ARG A CA 1
ATOM 1440 C C . ARG A 1 187 ? -8.594 35.441 11.179 1.00 41.00 187 ARG A C 1
ATOM 1442 O O . ARG A 1 187 ? -7.595 34.983 10.621 1.00 41.00 187 ARG A O 1
ATOM 1449 N N . PRO A 1 188 ? -8.514 36.169 12.305 1.00 41.81 188 PRO A N 1
ATOM 1450 C CA . PRO A 1 188 ? -7.262 36.274 13.038 1.00 41.81 188 PRO A CA 1
ATOM 1451 C C . PRO A 1 188 ? -6.788 34.859 13.383 1.00 41.81 188 PRO A C 1
ATOM 1453 O O . PRO A 1 188 ? -7.535 34.074 13.972 1.00 41.81 188 PRO A O 1
ATOM 1456 N N . LEU A 1 189 ? -5.575 34.521 12.942 1.00 46.03 189 LEU A N 1
ATOM 1457 C CA . LEU A 1 189 ? -4.972 33.220 13.205 1.00 46.03 189 LEU A CA 1
ATOM 1458 C C . LEU A 1 189 ? -4.820 33.060 14.726 1.00 46.03 189 LEU A C 1
ATOM 1460 O O . LEU A 1 189 ? -4.305 33.977 15.373 1.00 46.03 189 LEU A O 1
ATOM 1464 N N . PRO A 1 190 ? -5.267 31.941 15.318 1.00 50.59 190 PRO A N 1
ATOM 1465 C CA . PRO A 1 190 ? -5.062 31.693 16.738 1.00 50.59 190 PRO A CA 1
ATOM 1466 C C . PRO A 1 190 ? -3.560 31.725 17.054 1.00 50.59 190 PRO A C 1
ATOM 1468 O O . PRO A 1 190 ? -2.769 31.005 16.447 1.00 50.59 190 PRO A O 1
ATOM 1471 N N . GLN A 1 191 ? -3.157 32.584 17.994 1.00 54.91 191 GLN A N 1
ATOM 1472 C CA . GLN A 1 191 ? -1.786 32.621 18.497 1.00 54.91 191 GLN A CA 1
ATOM 1473 C C . GLN A 1 191 ? -1.594 31.450 19.465 1.00 54.91 191 GLN A C 1
ATOM 1475 O O . GLN A 1 191 ? -2.067 31.490 20.597 1.00 54.91 191 GLN A O 1
ATOM 1480 N N . ALA A 1 192 ? -0.918 30.395 19.014 1.00 61.38 192 ALA A N 1
ATOM 1481 C CA . ALA A 1 192 ? -0.528 29.278 19.865 1.00 61.38 192 ALA A CA 1
ATOM 1482 C C . ALA A 1 192 ? 0.914 29.467 20.353 1.00 61.38 192 ALA A C 1
ATOM 1484 O O . ALA A 1 192 ? 1.832 29.615 19.546 1.00 61.38 192 ALA A O 1
ATOM 1485 N N . LEU A 1 193 ? 1.119 29.434 21.673 1.00 65.12 193 LEU A N 1
ATOM 1486 C CA . LEU A 1 193 ? 2.457 29.314 22.247 1.00 65.12 193 LEU A CA 1
ATOM 1487 C C . LEU A 1 193 ? 2.938 27.869 22.057 1.00 65.12 193 LEU A C 1
ATOM 1489 O O . LEU A 1 193 ? 2.222 26.923 22.401 1.00 65.12 193 LEU A O 1
ATOM 1493 N N . LEU A 1 194 ? 4.128 27.719 21.477 1.00 73.75 194 LEU A N 1
ATOM 1494 C CA . LEU A 1 194 ? 4.801 26.438 21.291 1.00 73.75 194 LEU A CA 1
ATOM 1495 C C . LEU A 1 194 ? 6.066 26.423 22.141 1.00 73.75 194 LEU A C 1
ATOM 1497 O O . LEU A 1 194 ? 6.974 27.218 21.902 1.00 73.75 194 LEU A O 1
ATOM 1501 N N . ASP A 1 195 ? 6.145 25.488 23.080 1.00 73.06 195 ASP A N 1
ATOM 1502 C CA . ASP A 1 195 ? 7.382 25.219 23.806 1.00 73.06 195 ASP A CA 1
ATOM 1503 C C . ASP A 1 195 ? 8.136 24.107 23.081 1.00 73.06 195 ASP A C 1
ATOM 1505 O O . ASP A 1 195 ? 7.620 23.002 22.900 1.00 73.06 195 ASP A O 1
ATOM 1509 N N . ILE A 1 196 ? 9.360 24.401 22.641 1.00 78.94 196 ILE A N 1
ATOM 1510 C CA . ILE A 1 196 ? 10.206 23.470 21.891 1.00 78.94 196 ILE A CA 1
ATOM 1511 C C . ILE A 1 196 ? 11.433 23.144 22.734 1.00 78.94 196 ILE A C 1
ATOM 1513 O O . ILE A 1 196 ? 12.270 24.005 22.991 1.00 78.94 196 ILE A O 1
ATOM 1517 N N . ASN A 1 197 ? 11.563 21.879 23.119 1.00 77.12 197 ASN A N 1
ATOM 1518 C CA . ASN A 1 197 ? 12.717 21.356 23.835 1.00 77.12 197 ASN A CA 1
ATOM 1519 C C . ASN A 1 197 ? 13.511 20.422 22.924 1.00 77.12 197 ASN A C 1
ATOM 1521 O O . ASN A 1 197 ? 12.953 19.485 22.351 1.00 77.12 197 ASN A O 1
ATOM 1525 N N . LEU A 1 198 ? 14.814 20.666 22.804 1.00 75.62 198 LEU A N 1
ATOM 1526 C CA . LEU A 1 198 ? 15.735 19.810 22.060 1.00 75.62 198 LEU A CA 1
ATOM 1527 C C . LEU A 1 198 ? 16.551 18.968 23.035 1.00 75.62 198 LEU A C 1
ATOM 1529 O O . LEU A 1 198 ? 17.109 19.497 23.995 1.00 75.62 198 LEU A O 1
ATOM 1533 N N . ASP A 1 199 ? 16.649 17.668 22.778 1.00 76.56 199 ASP A N 1
ATOM 1534 C CA . ASP A 1 199 ? 17.584 16.822 23.517 1.00 76.56 199 ASP A CA 1
ATOM 1535 C C . ASP A 1 199 ? 18.981 16.781 22.881 1.00 76.56 199 ASP A C 1
ATOM 1537 O O . ASP A 1 199 ? 19.226 17.328 21.804 1.00 76.56 199 ASP A O 1
ATOM 1541 N N . SER A 1 200 ? 19.918 16.094 23.541 1.00 72.56 200 SER A N 1
ATOM 1542 C CA . SER A 1 200 ? 21.314 15.976 23.093 1.00 72.56 200 SER A CA 1
ATOM 1543 C C . SER A 1 200 ? 21.496 15.271 21.744 1.00 72.56 200 SER A C 1
ATOM 1545 O O . SER A 1 200 ? 22.584 15.324 21.175 1.00 72.56 200 SER A O 1
ATOM 1547 N N . LYS A 1 201 ? 20.453 14.617 21.216 1.00 70.88 201 LYS A N 1
ATOM 1548 C CA . LYS A 1 201 ? 20.440 13.973 19.894 1.00 70.88 201 LYS A CA 1
ATOM 1549 C C . LYS A 1 201 ? 19.686 14.809 18.851 1.00 70.88 201 LYS A C 1
ATOM 1551 O O . LYS A 1 201 ? 19.486 14.340 17.732 1.00 70.88 201 LYS A O 1
ATOM 1556 N N . GLY A 1 202 ? 19.264 16.025 19.205 1.00 68.06 202 GLY A N 1
ATOM 1557 C CA . GLY A 1 202 ? 18.537 16.937 18.326 1.00 68.06 202 GLY A CA 1
ATOM 1558 C C . GLY A 1 202 ? 17.078 16.547 18.091 1.00 68.06 202 GLY A C 1
ATOM 1559 O O . GLY A 1 202 ? 16.484 17.004 17.115 1.00 68.06 202 GLY A O 1
ATOM 1560 N N . ARG A 1 203 ? 16.486 15.697 18.943 1.00 77.25 203 ARG A N 1
ATOM 1561 C CA . ARG A 1 203 ? 15.046 15.407 18.873 1.00 77.25 203 ARG A CA 1
ATOM 1562 C C . ARG A 1 203 ? 14.274 16.562 19.483 1.00 77.25 203 ARG A C 1
ATOM 1564 O O . ARG A 1 203 ? 14.612 17.012 20.576 1.00 77.25 203 ARG A O 1
ATOM 1571 N N . ALA A 1 204 ? 13.238 17.009 18.782 1.00 76.69 204 ALA A N 1
ATOM 1572 C CA . ALA A 1 204 ? 12.379 18.086 19.246 1.00 76.69 204 ALA A CA 1
ATOM 1573 C C . ALA A 1 204 ? 11.141 17.514 19.927 1.00 76.69 204 ALA A C 1
ATOM 1575 O O . ALA A 1 204 ? 10.364 16.792 19.300 1.00 76.69 204 ALA A O 1
ATOM 1576 N N . ARG A 1 205 ? 10.953 17.869 21.196 1.00 80.81 205 ARG A N 1
ATOM 1577 C CA . ARG A 1 205 ? 9.696 17.714 21.920 1.00 80.81 205 ARG A CA 1
ATOM 1578 C C . ARG A 1 205 ? 8.987 19.060 21.922 1.00 80.81 205 ARG A C 1
ATOM 1580 O O . ARG A 1 205 ? 9.525 20.037 22.434 1.00 80.81 205 ARG A O 1
ATOM 1587 N N . ILE A 1 206 ? 7.809 19.097 21.320 1.00 79.75 206 ILE A N 1
ATOM 1588 C CA . ILE A 1 206 ? 7.040 20.310 21.066 1.00 79.75 206 ILE A CA 1
ATOM 1589 C C . ILE A 1 206 ? 5.708 20.181 21.796 1.00 79.75 206 ILE A C 1
ATOM 1591 O O . ILE A 1 206 ? 4.971 19.219 21.569 1.00 79.75 206 ILE A O 1
ATOM 1595 N N . THR A 1 207 ? 5.404 21.137 22.665 1.00 75.81 207 THR A N 1
ATOM 1596 C CA . THR A 1 207 ? 4.133 21.203 23.394 1.00 75.81 207 THR A CA 1
ATOM 1597 C C . THR A 1 207 ? 3.372 22.468 23.030 1.00 75.81 207 THR A C 1
ATOM 1599 O O . THR A 1 207 ? 3.966 23.534 22.883 1.00 75.81 207 THR A O 1
ATOM 1602 N N . SER A 1 208 ? 2.052 22.349 22.876 1.00 70.94 208 SER A N 1
ATOM 1603 C CA . SER A 1 208 ? 1.162 23.485 22.610 1.00 70.94 208 SER A CA 1
ATOM 1604 C C . SER A 1 208 ? 0.087 23.608 23.687 1.00 70.94 208 SER A C 1
ATOM 1606 O O . SER A 1 208 ? -0.538 22.614 24.061 1.00 70.94 208 SER A O 1
ATOM 1608 N N . GLY A 1 209 ? -0.147 24.838 24.158 1.00 61.44 209 GLY A N 1
ATOM 1609 C CA . GLY A 1 209 ? -1.205 25.163 25.126 1.00 61.44 209 GLY A CA 1
ATOM 1610 C C . GLY A 1 209 ? -2.631 25.083 24.559 1.00 61.44 209 GLY A C 1
ATOM 1611 O O . GLY A 1 209 ? -3.598 25.082 25.318 1.00 61.44 209 GLY A O 1
ATOM 1612 N N . HIS A 1 210 ? -2.775 24.972 23.236 1.00 54.78 210 HIS A N 1
ATOM 1613 C CA . HIS A 1 210 ? -4.034 24.673 22.558 1.00 54.78 210 HIS A CA 1
ATOM 1614 C C . HIS A 1 210 ? -4.091 23.183 22.192 1.00 54.78 210 HIS A C 1
ATOM 1616 O O . HIS A 1 210 ? -3.085 22.564 21.857 1.00 54.78 210 HIS A O 1
ATOM 1622 N N . PRO A 1 211 ? -5.273 22.581 22.345 1.00 53.94 211 PRO A N 1
ATOM 1623 C CA . PRO A 1 211 ? -5.540 21.471 23.256 1.00 53.94 211 PRO A CA 1
ATOM 1624 C C . PRO A 1 211 ? -4.460 20.377 23.268 1.00 53.94 211 PRO A C 1
ATOM 1626 O O . PRO A 1 211 ? -4.493 19.446 22.470 1.00 53.94 211 PRO A O 1
ATOM 1629 N N . ALA A 1 212 ? -3.574 20.481 24.266 1.00 53.66 212 ALA A N 1
ATOM 1630 C CA . ALA A 1 212 ? -2.767 19.416 24.865 1.00 53.66 212 ALA A CA 1
ATOM 1631 C C . ALA A 1 212 ? -2.119 18.457 23.853 1.00 53.66 212 ALA A C 1
ATOM 1633 O O . ALA A 1 212 ? -2.314 17.243 23.919 1.00 53.66 212 ALA A O 1
ATOM 1634 N N . LEU A 1 213 ? -1.373 19.007 22.894 1.00 66.06 213 LEU A N 1
ATOM 1635 C CA . LEU A 1 213 ? -0.623 18.217 21.922 1.00 66.06 213 LEU A CA 1
ATOM 1636 C C . LEU A 1 213 ? 0.815 18.039 22.387 1.00 66.06 213 LEU A C 1
ATOM 1638 O O . LEU A 1 213 ? 1.525 19.017 22.622 1.00 66.06 213 LEU A O 1
ATOM 1642 N N . LEU A 1 214 ? 1.237 16.780 22.462 1.00 70.69 214 LEU A N 1
ATOM 1643 C CA . LEU A 1 214 ? 2.637 16.406 22.552 1.00 70.69 214 LEU A CA 1
ATOM 1644 C C . LEU A 1 214 ? 3.076 15.951 21.166 1.00 70.69 214 LEU A C 1
ATOM 1646 O O . LEU A 1 214 ? 2.602 14.936 20.646 1.00 70.69 214 LEU A O 1
ATOM 1650 N N . MET A 1 215 ? 3.977 16.719 20.571 1.00 78.44 215 MET A N 1
ATOM 1651 C CA . MET A 1 215 ? 4.563 16.403 19.284 1.00 78.44 215 MET A CA 1
ATOM 1652 C C . MET A 1 215 ? 6.034 16.063 19.454 1.00 78.44 215 MET A C 1
ATOM 1654 O O . MET A 1 215 ? 6.791 16.816 20.062 1.00 78.44 215 MET A O 1
ATOM 1658 N N . GLU A 1 216 ? 6.451 14.932 18.900 1.00 77.31 216 GLU A N 1
ATOM 1659 C CA . GLU A 1 216 ? 7.860 14.553 18.893 1.00 77.31 216 GLU A CA 1
ATOM 1660 C C . GLU A 1 216 ? 8.355 14.398 17.465 1.00 77.31 216 GLU A C 1
ATOM 1662 O O . GLU A 1 216 ? 7.803 13.624 16.680 1.00 77.31 216 GLU A O 1
ATOM 1667 N N . GLN A 1 217 ? 9.402 15.146 17.130 1.00 79.69 217 GLN A N 1
ATOM 1668 C CA . GLN A 1 217 ? 10.044 15.083 15.829 1.00 79.69 217 GLN A CA 1
ATOM 1669 C C . GLN A 1 217 ? 11.406 14.405 15.940 1.00 79.69 217 GLN A C 1
ATOM 1671 O O . GLN A 1 217 ? 12.259 14.816 16.730 1.00 79.69 217 GLN A O 1
ATOM 1676 N N . THR A 1 218 ? 11.628 13.392 15.101 1.00 80.50 218 THR A N 1
ATOM 1677 C CA . THR A 1 218 ? 12.902 12.669 15.041 1.00 80.50 218 THR A CA 1
ATOM 1678 C C . THR A 1 218 ? 13.481 12.654 13.625 1.00 80.50 218 THR A C 1
ATOM 1680 O O . THR A 1 218 ? 12.755 12.371 12.659 1.00 80.50 218 THR A O 1
ATOM 1683 N N . PRO A 1 219 ? 14.788 12.934 13.462 1.00 77.62 219 PRO A N 1
ATOM 1684 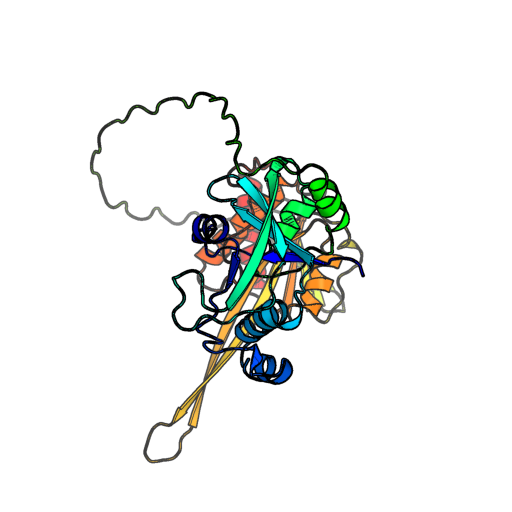C CA . PRO A 1 219 ? 15.500 12.631 12.230 1.00 77.62 219 PRO A CA 1
ATOM 1685 C C . PRO A 1 219 ? 15.492 11.129 11.945 1.00 77.62 219 PRO A C 1
ATOM 1687 O O . PRO A 1 219 ? 15.560 10.308 12.856 1.00 77.62 219 PRO A O 1
ATOM 1690 N N . ARG A 1 220 ? 15.497 10.758 10.664 1.00 78.81 220 ARG A N 1
ATOM 1691 C CA . ARG A 1 220 ? 15.503 9.356 10.213 1.00 78.81 220 ARG A CA 1
ATOM 1692 C C . ARG A 1 220 ? 16.601 8.491 10.848 1.00 78.81 220 ARG A C 1
ATOM 1694 O O . ARG A 1 220 ? 16.372 7.317 11.119 1.00 78.81 220 ARG A O 1
ATOM 1701 N N . HIS A 1 221 ? 17.795 9.052 11.023 1.00 75.50 221 HIS A N 1
ATOM 1702 C CA . HIS A 1 221 ? 18.974 8.344 11.532 1.00 75.50 221 HIS A CA 1
ATOM 1703 C C . HIS A 1 221 ? 19.033 8.281 13.065 1.00 75.50 221 HIS A C 1
ATOM 1705 O O . HIS A 1 221 ? 19.940 7.663 13.612 1.00 75.50 221 HIS A O 1
ATOM 1711 N N . VAL A 1 222 ? 18.091 8.926 13.756 1.00 73.50 222 VAL A N 1
ATOM 1712 C CA . VAL A 1 222 ? 17.985 8.885 15.211 1.00 73.50 222 VAL A CA 1
ATOM 1713 C C . VAL A 1 222 ? 16.835 7.963 15.576 1.00 73.50 222 VAL A C 1
ATOM 1715 O O . VAL A 1 222 ? 15.711 8.128 15.094 1.00 73.50 222 VAL A O 1
ATOM 1718 N N . ASP A 1 223 ? 17.113 6.994 16.445 1.00 76.00 223 ASP A N 1
ATOM 1719 C CA . ASP A 1 223 ? 16.066 6.117 16.940 1.00 76.00 223 ASP A CA 1
ATOM 1720 C C . ASP A 1 223 ? 15.058 6.893 17.810 1.00 76.00 223 ASP A C 1
ATOM 1722 O O . ASP A 1 223 ? 15.463 7.645 18.717 1.00 76.00 223 ASP A O 1
ATOM 1726 N N . PRO A 1 224 ? 13.748 6.719 17.540 1.00 73.19 224 PRO A N 1
ATOM 1727 C CA . PRO A 1 224 ? 12.689 7.176 18.415 1.00 73.19 224 PRO A CA 1
ATOM 1728 C C . PRO A 1 224 ? 12.845 6.555 19.798 1.00 73.19 224 PRO A C 1
ATOM 1730 O O . PRO A 1 224 ? 13.435 5.485 19.959 1.00 73.19 224 PRO A O 1
ATOM 1733 N N . GLN A 1 225 ? 12.306 7.236 20.799 1.00 70.88 225 GLN A N 1
ATOM 1734 C CA . GLN A 1 225 ? 12.293 6.714 22.156 1.00 70.88 225 GLN A CA 1
ATOM 1735 C C . GLN A 1 225 ? 11.271 5.569 22.297 1.00 70.88 225 GLN A C 1
ATOM 1737 O O . GLN A 1 225 ? 10.376 5.399 21.464 1.00 70.88 225 GLN A O 1
ATOM 1742 N N . GLU A 1 226 ? 11.431 4.731 23.328 1.00 69.94 226 GLU A N 1
ATOM 1743 C CA . GLU A 1 226 ? 10.557 3.565 23.539 1.00 69.94 226 GLU A CA 1
ATOM 1744 C C . GLU A 1 226 ? 9.089 3.945 23.781 1.00 69.94 226 GLU A C 1
ATOM 1746 O O . GLU A 1 226 ? 8.199 3.149 23.485 1.00 69.94 226 GLU A O 1
ATOM 1751 N N . ASP A 1 227 ? 8.825 5.171 24.230 1.00 70.75 227 ASP A N 1
ATOM 1752 C CA . ASP A 1 227 ? 7.489 5.739 24.441 1.00 70.75 227 ASP A CA 1
ATOM 1753 C C . ASP A 1 227 ? 6.696 5.960 23.137 1.00 70.75 227 ASP A C 1
ATOM 1755 O O . ASP A 1 227 ? 5.539 6.365 23.185 1.00 70.75 227 ASP A O 1
ATOM 1759 N N . TRP A 1 228 ? 7.280 5.670 21.967 1.00 73.12 228 TRP A N 1
ATOM 1760 C CA . TRP A 1 228 ? 6.572 5.623 20.681 1.00 73.12 228 TRP A CA 1
ATOM 1761 C C . TRP A 1 228 ? 5.865 4.276 20.440 1.00 73.12 228 TRP A C 1
ATOM 1763 O O . TRP A 1 228 ? 5.072 4.160 19.501 1.00 73.12 228 TRP A O 1
ATOM 1773 N N . ARG A 1 229 ? 6.157 3.234 21.234 1.00 73.62 229 ARG A N 1
ATOM 1774 C CA . ARG A 1 229 ? 5.537 1.906 21.084 1.00 73.62 229 ARG A CA 1
ATOM 1775 C C . ARG A 1 229 ? 4.071 1.933 21.496 1.00 73.62 229 ARG A C 1
ATOM 1777 O O . ARG A 1 229 ? 3.741 2.414 22.574 1.00 73.62 229 ARG A O 1
ATOM 1784 N N . GLY A 1 230 ? 3.205 1.364 20.656 1.00 65.50 230 GLY A N 1
ATOM 1785 C CA . GLY A 1 230 ? 1.791 1.145 20.997 1.00 65.50 230 GLY A CA 1
ATOM 1786 C C . GLY A 1 230 ? 0.964 2.418 21.220 1.00 65.50 230 GLY A C 1
ATOM 1787 O O . GLY A 1 230 ? -0.125 2.351 21.788 1.00 65.50 230 GLY A O 1
ATOM 1788 N N . VAL A 1 231 ? 1.478 3.586 20.824 1.00 68.00 231 VAL A N 1
ATOM 1789 C CA . VAL A 1 231 ? 0.727 4.838 20.919 1.00 68.00 231 VAL A CA 1
ATOM 1790 C C . VAL A 1 231 ? -0.219 4.927 19.716 1.00 68.00 231 VAL A C 1
ATOM 1792 O O . VAL A 1 231 ? 0.232 4.745 18.587 1.00 68.00 231 VAL A O 1
ATOM 1795 N N . PRO A 1 232 ? -1.515 5.214 19.916 1.00 69.25 232 PRO A N 1
ATOM 1796 C CA . PRO A 1 232 ? -2.449 5.436 18.822 1.00 69.25 232 PRO A CA 1
ATOM 1797 C C . PRO A 1 232 ? -2.444 6.912 18.391 1.00 69.25 232 PRO A C 1
ATOM 1799 O O . PRO A 1 232 ? -2.516 7.819 19.224 1.00 69.25 232 PRO A O 1
ATOM 1802 N N . GLY A 1 233 ? -2.368 7.178 17.088 1.00 75.75 233 GLY A N 1
ATOM 1803 C CA . GLY A 1 233 ? -2.424 8.546 16.568 1.00 75.75 233 GLY A CA 1
ATOM 1804 C C . GLY A 1 233 ? -2.049 8.676 15.092 1.00 75.75 233 GLY A C 1
ATOM 1805 O O . GLY A 1 233 ? -2.079 7.707 14.328 1.00 75.75 233 GLY A O 1
ATOM 1806 N N . ILE A 1 234 ? -1.644 9.891 14.716 1.00 82.56 234 ILE A N 1
ATOM 1807 C CA . ILE A 1 234 ? -1.104 10.184 13.388 1.00 82.56 234 ILE A CA 1
ATOM 1808 C C . ILE A 1 234 ? 0.393 10.488 13.433 1.00 82.56 234 ILE A C 1
ATOM 1810 O O . ILE A 1 234 ? 0.924 10.987 14.430 1.00 82.56 234 ILE A O 1
ATOM 1814 N N . TYR A 1 235 ? 1.073 10.201 12.329 1.00 84.94 235 TYR A N 1
ATOM 1815 C CA . TYR A 1 235 ? 2.438 10.636 12.083 1.00 84.94 235 TYR A CA 1
ATOM 1816 C C . TYR A 1 235 ? 2.536 11.307 10.722 1.00 84.94 235 TYR A C 1
ATOM 1818 O O . TYR A 1 235 ? 1.862 10.907 9.773 1.00 84.94 235 TYR A O 1
ATOM 1826 N N . VAL A 1 236 ? 3.412 12.300 10.614 1.00 86.56 236 VAL A N 1
ATOM 1827 C CA . VAL A 1 236 ? 3.760 12.922 9.339 1.00 86.56 236 VAL A CA 1
ATOM 1828 C C . VAL A 1 236 ? 5.211 12.592 9.024 1.00 86.56 236 VAL A C 1
ATOM 1830 O O . VAL A 1 236 ? 6.111 12.943 9.786 1.00 86.56 236 VAL A O 1
ATOM 1833 N N . LEU A 1 237 ? 5.441 11.886 7.920 1.00 87.81 237 LEU A N 1
ATOM 1834 C CA . LEU A 1 237 ? 6.768 11.744 7.331 1.00 87.81 237 LEU A CA 1
ATOM 1835 C C . LEU A 1 237 ? 6.953 12.826 6.289 1.00 87.81 237 LEU A C 1
ATOM 1837 O O . LEU A 1 237 ? 6.042 13.102 5.511 1.00 87.81 237 LEU A O 1
ATOM 1841 N N . THR A 1 238 ? 8.153 13.369 6.230 1.00 83.94 238 THR A N 1
ATOM 1842 C CA . THR A 1 238 ? 8.511 14.366 5.229 1.00 83.94 238 THR A CA 1
ATOM 1843 C C . THR A 1 238 ? 9.872 14.071 4.644 1.00 83.94 238 THR A C 1
ATOM 1845 O O . THR A 1 238 ? 10.747 13.484 5.291 1.00 83.94 238 THR A O 1
ATOM 1848 N N . GLY A 1 239 ? 10.060 14.484 3.403 1.00 82.50 239 GLY A N 1
ATOM 1849 C CA . GLY A 1 239 ? 11.329 14.397 2.709 1.00 82.50 239 GLY A CA 1
ATOM 1850 C C . GLY A 1 239 ? 11.409 15.435 1.608 1.00 82.50 239 GLY A C 1
ATOM 1851 O O . GLY A 1 239 ? 10.507 16.249 1.427 1.00 82.50 239 GLY A O 1
ATOM 1852 N N . THR A 1 240 ? 12.512 15.399 0.878 1.00 78.62 240 THR A N 1
ATOM 1853 C CA . THR A 1 240 ? 12.733 16.236 -0.296 1.00 78.62 240 THR A CA 1
ATOM 1854 C C . THR A 1 240 ? 13.090 15.338 -1.463 1.00 78.62 240 THR A C 1
ATOM 1856 O O . THR A 1 240 ? 13.972 14.484 -1.349 1.00 78.62 240 THR A O 1
ATOM 1859 N N . ASP A 1 241 ? 12.380 15.513 -2.569 1.00 70.25 241 ASP A N 1
ATOM 1860 C CA . ASP A 1 241 ? 12.792 14.987 -3.860 1.00 70.25 241 ASP A CA 1
ATOM 1861 C C . ASP A 1 241 ? 13.671 16.035 -4.548 1.00 70.25 241 ASP A C 1
ATOM 1863 O O . ASP A 1 241 ? 13.385 17.232 -4.485 1.00 70.25 241 ASP A O 1
ATOM 1867 N N . VAL A 1 242 ? 14.769 15.600 -5.157 1.00 63.88 242 VAL A N 1
ATOM 1868 C CA . VAL A 1 242 ? 15.714 16.483 -5.844 1.00 63.88 242 VAL A CA 1
ATOM 1869 C C . VAL A 1 242 ? 15.788 16.030 -7.289 1.00 63.88 242 VAL A C 1
ATOM 1871 O O . VAL A 1 242 ? 16.414 15.022 -7.606 1.00 63.88 242 VAL A O 1
ATOM 1874 N N . GLN A 1 243 ? 15.158 16.795 -8.174 1.00 62.00 243 GLN A N 1
ATOM 1875 C CA . GLN A 1 243 ? 15.236 16.575 -9.612 1.00 62.00 243 GLN A CA 1
ATOM 1876 C C . GLN A 1 243 ? 16.319 17.484 -10.190 1.00 62.00 243 GLN A C 1
ATOM 1878 O O . GLN A 1 243 ? 16.276 18.701 -10.025 1.00 62.00 243 GLN A O 1
ATOM 1883 N N . GLN A 1 244 ? 17.302 16.898 -10.869 1.00 56.31 244 GLN A N 1
ATOM 1884 C CA . GLN A 1 244 ? 18.341 17.649 -11.565 1.00 56.31 244 GLN A CA 1
ATOM 1885 C C . GLN A 1 244 ? 17.985 17.743 -13.049 1.00 56.31 244 GLN A C 1
ATOM 1887 O O . GLN A 1 244 ? 17.886 16.728 -13.733 1.00 56.31 244 GLN A O 1
ATOM 1892 N N . SER A 1 245 ? 17.816 18.964 -13.549 1.00 55.03 245 SER A N 1
ATOM 1893 C CA . SER A 1 245 ? 17.708 19.248 -14.978 1.00 55.03 245 SER A CA 1
ATOM 1894 C C . SER A 1 245 ? 19.020 19.848 -15.468 1.00 55.03 245 SER A C 1
ATOM 1896 O O . SER A 1 245 ? 19.548 20.770 -14.848 1.00 55.03 245 SER A O 1
ATOM 1898 N N . LEU A 1 246 ? 19.552 19.330 -16.572 1.00 57.66 246 LEU A N 1
ATOM 1899 C CA . LEU A 1 246 ? 20.741 19.862 -17.231 1.00 57.66 246 LEU A CA 1
ATOM 1900 C C . LEU A 1 246 ? 20.329 20.434 -18.583 1.00 57.66 246 LEU A C 1
ATOM 1902 O O . LEU A 1 246 ? 19.912 19.693 -19.472 1.00 57.66 246 LEU A O 1
ATOM 1906 N N . THR A 1 247 ? 20.473 21.740 -18.753 1.00 55.47 247 THR A N 1
ATOM 1907 C CA . THR A 1 247 ? 20.232 22.419 -20.026 1.00 55.47 247 THR A CA 1
ATOM 1908 C C . THR A 1 247 ? 21.531 22.999 -20.560 1.00 55.47 2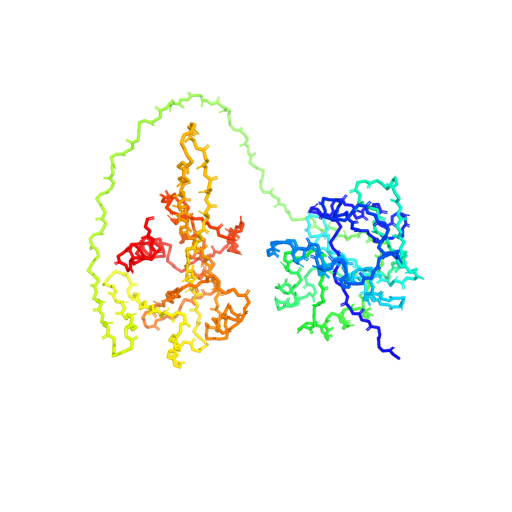47 THR A C 1
ATOM 1910 O O . THR A 1 247 ? 22.349 23.561 -19.829 1.00 55.47 247 THR A O 1
ATOM 1913 N N . ARG A 1 248 ? 21.743 22.819 -21.864 1.00 52.16 248 ARG A N 1
ATOM 1914 C CA . ARG A 1 248 ? 22.913 23.325 -22.578 1.00 52.16 248 ARG A CA 1
ATOM 1915 C C . ARG A 1 248 ? 22.453 24.458 -23.480 1.00 52.16 248 ARG A C 1
ATOM 1917 O O . ARG A 1 248 ? 21.598 24.241 -24.335 1.00 52.16 248 ARG A O 1
ATOM 1924 N N . THR A 1 249 ? 23.007 25.647 -23.285 1.00 51.97 249 THR A N 1
ATOM 1925 C CA . THR A 1 249 ? 22.548 26.853 -23.985 1.00 51.97 249 THR A CA 1
ATOM 1926 C C . THR A 1 249 ? 23.740 27.641 -24.511 1.00 51.97 249 THR A C 1
ATOM 1928 O O . THR A 1 249 ? 24.663 27.925 -23.755 1.00 51.97 249 THR A O 1
ATOM 1931 N N . GLY A 1 250 ? 23.690 28.014 -25.795 1.00 51.44 250 GLY A N 1
ATOM 1932 C CA . GLY A 1 250 ? 24.713 28.820 -26.470 1.00 51.44 250 GLY A CA 1
ATOM 1933 C C . GLY A 1 250 ? 25.803 28.023 -27.203 1.00 51.44 250 GLY A C 1
ATOM 1934 O O . GLY A 1 250 ? 25.937 26.810 -27.042 1.00 51.44 250 GLY A O 1
ATOM 1935 N N . ASN A 1 251 ? 26.573 28.734 -28.038 1.00 53.53 251 ASN A N 1
ATOM 1936 C CA . ASN A 1 251 ? 27.711 28.183 -28.794 1.00 53.53 251 ASN A CA 1
ATOM 1937 C C . ASN A 1 251 ? 28.954 27.948 -27.917 1.00 53.53 251 ASN A C 1
ATOM 1939 O O . ASN A 1 251 ? 29.792 27.108 -28.242 1.00 53.53 251 ASN A O 1
ATOM 1943 N N . GLU A 1 252 ? 29.056 28.641 -26.783 1.00 55.12 252 GLU A N 1
ATOM 1944 C CA . GLU A 1 252 ? 29.987 28.295 -25.713 1.00 55.12 252 GLU A CA 1
ATOM 1945 C C . GLU A 1 252 ? 29.316 27.279 -24.790 1.00 55.12 252 GLU A C 1
ATOM 1947 O O . GLU A 1 252 ? 28.143 27.400 -24.453 1.00 55.12 252 GLU A O 1
ATOM 1952 N N . ARG A 1 253 ? 30.049 26.226 -24.428 1.00 55.56 253 ARG A N 1
ATOM 1953 C CA . ARG A 1 253 ? 29.550 24.999 -23.786 1.00 55.56 253 ARG A CA 1
ATOM 1954 C C . ARG A 1 253 ? 29.136 25.199 -22.316 1.00 55.56 253 ARG A C 1
ATOM 1956 O O . ARG A 1 253 ? 29.557 24.422 -21.462 1.00 55.56 253 ARG A O 1
ATOM 1963 N N . THR A 1 254 ? 28.311 26.190 -22.010 1.00 52.59 254 THR A N 1
ATOM 1964 C CA . THR A 1 254 ? 27.805 26.43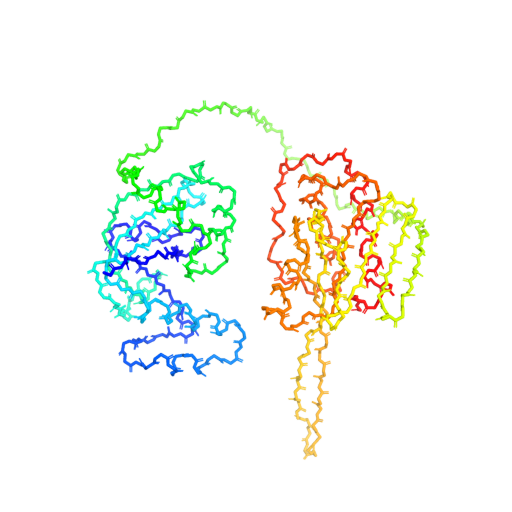8 -20.659 1.00 52.59 254 THR A CA 1
ATOM 1965 C C . THR A 1 254 ? 26.719 25.417 -20.322 1.00 52.59 254 THR A C 1
ATOM 1967 O O . THR A 1 254 ? 25.718 25.276 -21.028 1.00 52.59 254 THR A O 1
ATOM 1970 N N . LEU A 1 255 ? 26.960 24.655 -19.255 1.00 56.50 255 LEU A N 1
ATOM 1971 C CA . LEU A 1 255 ? 26.042 23.664 -18.701 1.00 56.50 255 LEU A CA 1
ATOM 1972 C C . LEU A 1 255 ? 25.315 24.309 -17.522 1.00 56.50 255 LEU A C 1
ATOM 1974 O O . LEU A 1 255 ? 25.924 24.579 -16.488 1.00 56.50 255 LEU A O 1
ATOM 1978 N N . THR A 1 256 ? 24.021 24.572 -17.679 1.00 61.50 256 THR A N 1
ATOM 1979 C CA . THR A 1 256 ? 23.177 25.073 -16.596 1.00 61.50 256 THR A CA 1
ATOM 1980 C C . THR A 1 256 ? 22.514 23.882 -15.921 1.00 61.50 256 THR A C 1
ATOM 1982 O O . THR A 1 256 ? 21.717 23.173 -16.533 1.00 61.50 256 THR A O 1
ATOM 1985 N N . ALA A 1 257 ? 22.868 23.640 -14.659 1.00 61.28 257 ALA A N 1
ATOM 1986 C CA . ALA A 1 257 ? 22.205 22.652 -13.822 1.00 61.28 257 ALA A CA 1
ATOM 1987 C C . ALA A 1 257 ? 21.143 23.340 -12.959 1.00 61.28 257 ALA A C 1
ATOM 1989 O O . ALA A 1 257 ? 21.469 24.174 -12.117 1.00 61.28 257 ALA A O 1
ATOM 1990 N N . THR A 1 258 ? 19.879 22.980 -13.151 1.00 66.62 258 THR A N 1
ATOM 1991 C CA . THR A 1 258 ? 18.769 23.407 -12.299 1.00 66.62 258 THR A CA 1
ATOM 1992 C C . THR A 1 258 ? 18.425 22.273 -11.347 1.00 66.62 258 THR A C 1
ATOM 1994 O O . THR A 1 258 ? 18.032 21.190 -11.777 1.00 66.62 258 THR A O 1
ATOM 1997 N N . LEU A 1 259 ? 18.580 22.519 -10.049 1.00 61.38 259 LEU A N 1
ATOM 1998 C CA . LEU A 1 259 ? 18.115 21.617 -9.001 1.00 61.38 259 LEU A CA 1
ATOM 1999 C C . LEU A 1 259 ? 16.706 22.041 -8.591 1.00 61.38 259 LEU A C 1
ATOM 2001 O O . LEU A 1 259 ? 16.509 23.129 -8.057 1.00 61.38 259 LEU A O 1
ATOM 2005 N N . ILE A 1 260 ? 15.730 21.179 -8.851 1.00 66.75 260 ILE A N 1
ATOM 2006 C CA . ILE A 1 260 ? 14.348 21.345 -8.417 1.00 66.75 260 ILE A CA 1
ATOM 2007 C C . ILE A 1 260 ? 14.187 20.521 -7.142 1.00 66.75 260 ILE A C 1
ATOM 2009 O O . ILE A 1 260 ? 14.169 19.292 -7.189 1.00 66.75 260 ILE A O 1
ATOM 2013 N N . VAL A 1 261 ? 14.091 21.201 -6.002 1.00 68.25 261 VAL A N 1
ATOM 2014 C CA . VAL A 1 261 ? 13.821 20.570 -4.707 1.00 68.25 261 VAL A CA 1
ATOM 2015 C C . VAL A 1 261 ? 12.318 20.621 -4.464 1.00 68.25 261 VAL A C 1
ATOM 2017 O O . VAL A 1 261 ? 11.747 21.703 -4.385 1.00 68.25 261 VAL A O 1
ATOM 2020 N N . LYS A 1 262 ? 11.673 19.458 -4.370 1.00 73.81 262 LYS A N 1
ATOM 2021 C CA . LYS A 1 262 ? 10.243 19.331 -4.067 1.00 73.81 262 LYS A CA 1
ATOM 2022 C C . LYS A 1 262 ? 10.079 18.692 -2.694 1.00 73.81 262 LYS A C 1
ATOM 2024 O O . LYS A 1 262 ? 10.350 17.494 -2.558 1.00 73.81 262 LYS A O 1
ATOM 2029 N N . PRO A 1 263 ? 9.678 19.445 -1.661 1.00 82.00 263 PRO A N 1
ATOM 2030 C CA . PRO A 1 263 ? 9.328 18.836 -0.393 1.00 82.00 263 PRO A CA 1
ATOM 2031 C C . PRO A 1 263 ? 8.054 18.004 -0.574 1.00 82.00 263 PRO A C 1
ATOM 2033 O O . PRO A 1 263 ? 7.148 18.341 -1.339 1.00 82.00 263 PRO A O 1
ATOM 2036 N N . TRP A 1 264 ? 8.002 16.870 0.107 1.00 85.44 264 TRP A N 1
ATOM 2037 C CA . TRP A 1 264 ? 6.858 15.975 0.067 1.00 85.44 264 TRP A CA 1
ATOM 2038 C C . TRP A 1 264 ? 6.487 15.544 1.481 1.00 85.44 264 TRP A C 1
ATOM 2040 O O . TRP A 1 264 ? 7.344 15.462 2.367 1.00 85.44 264 TRP A O 1
ATOM 2050 N N . ALA A 1 265 ? 5.204 15.251 1.683 1.00 86.62 265 ALA A N 1
ATOM 2051 C CA . ALA A 1 265 ? 4.679 14.754 2.946 1.00 86.62 265 ALA A CA 1
ATOM 2052 C C . ALA A 1 265 ? 3.853 13.468 2.769 1.00 86.62 265 ALA A C 1
ATOM 2054 O O . ALA A 1 265 ? 3.299 13.166 1.706 1.00 86.62 265 ALA A O 1
ATOM 2055 N N . TYR A 1 266 ? 3.809 12.682 3.839 1.00 85.12 266 TYR A N 1
ATOM 2056 C CA . TYR A 1 266 ? 2.983 11.492 3.998 1.00 85.12 266 TYR A CA 1
ATOM 2057 C C . TYR A 1 266 ? 2.381 11.518 5.400 1.00 85.12 266 TYR A C 1
ATOM 2059 O O . TYR A 1 266 ? 3.118 11.550 6.383 1.00 85.12 266 TYR A O 1
ATOM 2067 N N . VAL A 1 267 ? 1.058 11.479 5.493 1.00 86.56 267 VAL A N 1
ATOM 2068 C CA . VAL A 1 267 ? 0.307 11.466 6.750 1.00 86.56 267 VAL A CA 1
ATOM 2069 C C . VAL A 1 267 ? -0.221 10.054 6.965 1.00 86.56 267 VAL A C 1
ATOM 2071 O O . VAL A 1 267 ? -1.054 9.579 6.198 1.00 86.56 267 VAL A O 1
ATOM 2074 N N . GLY A 1 268 ? 0.271 9.368 7.991 1.00 79.44 268 GLY A N 1
ATOM 2075 C CA . GLY A 1 268 ? -0.121 7.999 8.303 1.00 79.44 268 GLY A CA 1
ATOM 2076 C C . GLY A 1 268 ? -0.816 7.863 9.652 1.00 79.44 268 GLY A C 1
ATOM 2077 O O . GLY A 1 268 ? -0.540 8.607 10.589 1.00 79.44 268 GLY A O 1
ATOM 2078 N N . LEU A 1 269 ? -1.679 6.854 9.751 1.00 81.56 269 LEU A N 1
ATOM 2079 C CA . LEU A 1 269 ? -2.260 6.357 11.000 1.00 81.56 269 LEU A CA 1
ATOM 2080 C C . LEU A 1 269 ? -1.355 5.265 11.580 1.00 81.56 269 LEU A C 1
ATOM 2082 O O . LEU A 1 269 ? -0.874 4.409 10.827 1.00 81.56 269 LEU A O 1
ATOM 2086 N N . SER A 1 270 ? -1.182 5.225 12.900 1.00 68.50 270 SER A N 1
ATOM 2087 C CA . SER A 1 270 ? -0.630 4.037 13.552 1.00 68.50 270 SER A CA 1
ATOM 2088 C C . SER A 1 270 ? -1.252 3.771 14.914 1.00 68.50 270 SER A C 1
ATOM 2090 O O . SER A 1 270 ? -1.496 4.698 15.678 1.00 68.50 270 SER A O 1
ATOM 2092 N N . GLU A 1 271 ? -1.466 2.487 15.204 1.00 69.50 271 GLU A N 1
ATOM 2093 C CA . GLU A 1 271 ? -1.684 1.961 16.560 1.00 69.50 271 GLU A CA 1
ATOM 2094 C C . GLU A 1 271 ? -0.351 1.526 17.208 1.00 69.50 271 GLU A C 1
ATOM 2096 O O . GLU A 1 271 ? -0.274 1.364 18.420 1.00 69.50 271 GLU A O 1
ATOM 2101 N N . ASP A 1 272 ? 0.719 1.383 16.408 1.00 73.81 272 ASP A N 1
ATOM 2102 C CA . ASP A 1 272 ? 2.100 1.175 16.862 1.00 73.81 272 ASP A CA 1
ATOM 2103 C C . ASP A 1 272 ? 3.072 1.998 16.003 1.00 73.81 272 ASP A C 1
ATOM 2105 O O . ASP A 1 272 ? 3.459 1.611 14.892 1.00 73.81 272 ASP A O 1
ATOM 2109 N N . PHE A 1 273 ? 3.436 3.193 16.463 1.00 76.00 273 PHE A N 1
ATOM 2110 C CA . PHE A 1 273 ? 4.288 4.086 15.676 1.00 76.00 273 PHE A CA 1
ATOM 2111 C C . PHE A 1 273 ? 5.705 3.574 15.503 1.00 76.00 273 PHE A C 1
ATOM 2113 O O . PHE A 1 273 ? 6.269 3.742 14.419 1.00 76.00 273 PHE A O 1
ATOM 2120 N N . LEU A 1 274 ? 6.288 2.952 16.530 1.00 77.31 274 LEU A N 1
ATOM 2121 C CA . LEU A 1 274 ? 7.663 2.475 16.440 1.00 77.31 274 LEU A CA 1
ATOM 2122 C C . LEU A 1 274 ? 7.787 1.389 15.363 1.00 77.31 274 LEU A C 1
ATOM 2124 O O . LEU A 1 274 ? 8.684 1.467 14.516 1.00 77.31 274 LEU A O 1
ATOM 2128 N N . GLY A 1 275 ? 6.857 0.429 15.329 1.00 78.19 275 GLY A N 1
ATOM 2129 C CA . GLY A 1 275 ? 6.805 -0.584 14.277 1.00 78.19 275 GLY A CA 1
ATOM 2130 C C . GLY A 1 275 ? 6.604 0.029 12.889 1.00 78.19 275 GLY A C 1
ATOM 2131 O O . GLY A 1 275 ? 7.314 -0.319 11.938 1.00 78.19 275 GLY A O 1
ATOM 2132 N N . ARG A 1 276 ? 5.701 1.012 12.757 1.00 81.56 276 ARG A N 1
ATOM 2133 C CA . ARG A 1 276 ? 5.437 1.681 11.469 1.00 81.56 276 ARG A CA 1
ATOM 2134 C C . ARG A 1 276 ? 6.613 2.490 10.954 1.00 81.56 276 ARG A C 1
ATOM 2136 O O . ARG A 1 276 ? 6.938 2.400 9.772 1.00 81.56 276 ARG A O 1
ATOM 2143 N N . ILE A 1 277 ? 7.283 3.238 11.821 1.00 78.44 277 ILE A N 1
ATOM 2144 C CA . ILE A 1 277 ? 8.465 4.012 11.443 1.00 78.44 277 ILE A CA 1
ATOM 2145 C C . ILE A 1 277 ? 9.620 3.093 11.090 1.00 78.44 277 ILE A C 1
ATOM 2147 O O . ILE A 1 277 ? 10.310 3.374 10.116 1.00 78.44 277 ILE A O 1
ATOM 2151 N N . THR A 1 278 ? 9.809 1.991 11.815 1.00 80.25 278 THR A N 1
ATOM 2152 C CA . THR A 1 278 ? 10.831 0.988 11.481 1.00 80.25 278 THR A CA 1
ATOM 2153 C C . THR A 1 278 ? 10.573 0.399 10.092 1.00 80.25 278 THR A C 1
ATOM 2155 O O . THR A 1 278 ? 11.470 0.387 9.249 1.00 80.25 278 THR A O 1
ATOM 2158 N N . SER A 1 279 ? 9.320 0.033 9.797 1.00 81.25 279 SER A N 1
ATOM 2159 C CA . SER A 1 279 ? 8.906 -0.436 8.469 1.00 81.25 279 SER A CA 1
ATOM 2160 C C . SER A 1 279 ? 9.118 0.620 7.377 1.00 81.25 279 SER A C 1
ATOM 2162 O O . SER A 1 279 ? 9.658 0.321 6.312 1.00 81.25 279 SER A O 1
ATOM 2164 N N . HIS A 1 280 ? 8.757 1.882 7.622 1.00 80.50 280 HIS A N 1
ATOM 2165 C CA . HIS A 1 280 ? 8.998 2.959 6.661 1.00 80.50 280 HIS A CA 1
ATOM 2166 C C . HIS A 1 280 ? 10.480 3.273 6.488 1.00 80.50 280 HIS A C 1
ATOM 2168 O O . HIS A 1 280 ? 10.901 3.643 5.397 1.00 80.50 280 HIS A O 1
ATOM 2174 N N . ARG A 1 281 ? 11.304 3.119 7.524 1.00 79.12 281 ARG A N 1
ATOM 2175 C CA . ARG A 1 281 ? 12.760 3.240 7.405 1.00 79.12 281 ARG A CA 1
ATOM 2176 C C . ARG A 1 281 ? 13.317 2.187 6.443 1.00 79.12 281 ARG A C 1
ATOM 2178 O O . ARG A 1 281 ? 14.218 2.493 5.678 1.00 79.12 281 ARG A O 1
ATOM 2185 N N . GLN A 1 282 ? 12.751 0.987 6.408 1.00 78.31 282 GLN A N 1
ATOM 2186 C CA . GLN A 1 282 ? 13.179 -0.050 5.465 1.00 78.31 282 GLN A CA 1
ATOM 2187 C C . GLN A 1 282 ? 12.662 0.198 4.041 1.00 78.31 282 GLN A C 1
ATOM 2189 O O . GLN A 1 282 ? 13.402 0.022 3.081 1.00 78.31 282 GLN A O 1
ATOM 2194 N N . ASN A 1 283 ? 11.409 0.641 3.906 1.00 74.69 283 ASN A N 1
ATOM 2195 C CA . ASN A 1 283 ? 10.701 0.623 2.620 1.00 74.69 283 ASN A CA 1
ATOM 2196 C C . ASN A 1 283 ? 10.587 1.984 1.914 1.00 74.69 283 ASN A C 1
ATOM 2198 O O . ASN A 1 283 ? 10.170 2.033 0.762 1.00 74.69 283 ASN A O 1
ATOM 2202 N N . LYS A 1 284 ? 10.916 3.084 2.598 1.00 73.75 284 LYS A N 1
ATOM 2203 C CA . LYS A 1 284 ? 10.841 4.459 2.081 1.00 73.75 284 LYS A CA 1
ATOM 2204 C C . LYS A 1 284 ? 12.152 5.199 2.383 1.00 73.75 284 LYS A C 1
ATOM 2206 O O . LYS A 1 284 ? 12.233 5.881 3.407 1.00 73.75 284 LYS A O 1
ATOM 2211 N N . PRO A 1 285 ? 13.241 5.018 1.614 1.00 70.38 285 PRO A N 1
ATOM 2212 C CA . PRO A 1 285 ? 14.522 5.696 1.861 1.00 70.38 285 PRO A CA 1
ATOM 2213 C C . PRO A 1 285 ? 14.449 7.231 1.833 1.00 70.38 285 PRO A C 1
ATOM 2215 O O . PRO A 1 285 ? 15.255 7.898 2.478 1.00 70.38 285 PRO A O 1
ATOM 2218 N N . GLU A 1 286 ? 13.467 7.780 1.132 1.00 74.56 286 GLU A N 1
ATOM 2219 C CA . GLU A 1 286 ? 13.315 9.197 0.823 1.00 74.56 286 GLU A CA 1
ATOM 2220 C C . GLU A 1 286 ? 12.924 10.083 2.020 1.00 74.56 286 GLU A C 1
ATOM 2222 O O . GLU A 1 286 ? 13.161 11.293 1.987 1.00 74.56 286 GLU A O 1
ATOM 2227 N N . TRP A 1 287 ? 12.343 9.524 3.091 1.00 83.12 287 TRP A N 1
ATOM 2228 C CA . TRP A 1 287 ? 11.884 10.340 4.223 1.00 83.12 287 TRP A CA 1
ATOM 2229 C C . TRP A 1 287 ? 13.027 10.718 5.159 1.00 83.12 287 TRP A C 1
ATOM 2231 O O . TRP A 1 287 ? 13.904 9.907 5.464 1.00 83.12 287 TRP A O 1
ATOM 2241 N N . ARG A 1 288 ? 12.998 11.961 5.639 1.00 79.38 288 ARG A N 1
ATOM 2242 C CA . ARG A 1 288 ? 14.054 12.618 6.417 1.00 79.38 288 ARG A CA 1
ATOM 2243 C C . ARG A 1 288 ? 13.664 12.853 7.866 1.00 79.38 288 ARG A C 1
ATOM 2245 O O . ARG A 1 288 ? 14.518 12.698 8.742 1.00 79.38 288 ARG A O 1
ATOM 2252 N N . ARG A 1 289 ? 12.406 13.208 8.123 1.00 82.56 289 ARG A N 1
ATOM 2253 C CA . ARG A 1 289 ? 11.879 13.424 9.474 1.00 82.56 289 ARG A CA 1
ATOM 2254 C C . ARG A 1 289 ? 10.540 12.728 9.655 1.00 82.56 289 ARG A C 1
ATOM 2256 O O . ARG A 1 289 ? 9.796 12.541 8.694 1.00 82.56 289 ARG A O 1
ATOM 2263 N N . ALA A 1 290 ? 10.267 12.348 10.896 1.00 85.62 290 ALA A N 1
ATOM 2264 C CA . ALA A 1 290 ? 8.966 11.876 11.335 1.00 85.62 290 ALA A CA 1
ATOM 2265 C C . ALA A 1 290 ? 8.479 12.772 12.472 1.00 85.62 290 ALA A C 1
ATOM 2267 O O . ALA A 1 290 ? 9.233 13.018 13.412 1.00 85.62 290 ALA A O 1
ATOM 2268 N N . LEU A 1 291 ? 7.241 13.246 12.374 1.00 86.62 291 LEU A N 1
ATOM 2269 C CA . LEU A 1 291 ? 6.524 13.964 13.419 1.00 86.62 291 LEU A CA 1
ATOM 2270 C C . LEU A 1 291 ? 5.430 13.050 13.960 1.00 86.62 291 LEU A C 1
ATOM 2272 O O . LEU A 1 291 ? 4.546 12.654 13.207 1.00 86.62 291 LEU A O 1
ATOM 2276 N N . LEU A 1 292 ? 5.484 12.723 15.243 1.00 85.75 292 LEU A N 1
ATOM 2277 C CA . LEU A 1 292 ? 4.435 11.997 15.948 1.00 85.75 292 LEU A CA 1
ATOM 2278 C C . LEU A 1 292 ? 3.533 12.994 16.671 1.00 85.75 292 LEU A C 1
ATOM 2280 O O . LEU A 1 292 ? 4.044 13.828 17.410 1.00 85.75 292 LEU A O 1
ATOM 2284 N N . VAL A 1 293 ? 2.216 12.888 16.484 1.00 85.94 293 VAL A N 1
ATOM 2285 C CA . VAL A 1 293 ? 1.214 13.731 17.150 1.00 85.94 293 VAL A CA 1
ATOM 2286 C C . VAL A 1 293 ? 0.450 12.906 18.180 1.00 85.94 293 VAL A C 1
ATOM 2288 O O . VAL A 1 293 ? -0.187 11.907 17.838 1.00 85.94 293 VAL A O 1
ATOM 2291 N N . ARG A 1 294 ? 0.494 13.335 19.442 1.00 80.25 294 ARG A N 1
ATOM 2292 C CA . ARG A 1 294 ? -0.207 12.701 20.564 1.00 80.25 294 ARG A CA 1
ATOM 2293 C C . ARG A 1 294 ? -1.008 13.741 21.330 1.00 80.25 294 ARG A C 1
ATOM 2295 O O . ARG A 1 294 ? -0.673 14.923 21.317 1.00 80.25 294 ARG A O 1
ATOM 2302 N N . ARG A 1 295 ? -2.023 13.274 22.048 1.00 77.00 295 ARG A N 1
ATOM 2303 C CA . ARG A 1 295 ? -2.730 14.065 23.050 1.00 77.00 295 ARG A CA 1
ATOM 2304 C C . ARG A 1 295 ? -2.143 13.774 24.427 1.00 77.00 295 ARG A C 1
ATOM 2306 O O . ARG A 1 295 ? -1.952 12.610 24.771 1.00 77.00 295 ARG A O 1
ATOM 2313 N N . ASP A 1 296 ? -1.860 14.819 25.191 1.00 70.25 296 ASP A N 1
ATOM 2314 C CA . ASP A 1 296 ? -1.463 14.704 26.587 1.00 70.25 296 ASP A CA 1
ATOM 2315 C C . ASP A 1 296 ? -2.678 14.283 27.435 1.00 70.25 296 ASP A C 1
ATOM 2317 O O . ASP A 1 296 ? -3.804 14.767 27.257 1.00 70.25 296 ASP A O 1
ATOM 2321 N N . GLY A 1 297 ? -2.480 13.295 28.304 1.00 73.31 297 GLY A N 1
ATOM 2322 C CA . GLY A 1 297 ? -3.555 12.634 29.044 1.00 73.31 297 GLY A CA 1
ATOM 2323 C C . GLY A 1 297 ? -4.329 11.586 28.230 1.00 73.31 297 GLY A C 1
ATOM 2324 O O . GLY A 1 297 ? -3.938 10.420 28.188 1.00 73.31 297 GLY A O 1
ATOM 2325 N N . ARG A 1 298 ? -5.486 11.953 27.650 1.00 74.50 298 ARG A N 1
ATOM 2326 C CA . ARG A 1 298 ? -6.400 10.981 27.007 1.00 74.50 298 ARG A CA 1
ATOM 2327 C C . ARG A 1 298 ? -5.970 10.699 25.560 1.00 74.50 298 ARG A C 1
ATOM 2329 O O . ARG A 1 298 ? -6.032 11.623 24.754 1.00 74.50 298 ARG A O 1
ATOM 2336 N N . PRO A 1 299 ? -5.626 9.453 25.186 1.00 79.31 299 PRO A N 1
ATOM 2337 C CA . PRO A 1 299 ? -5.234 9.133 23.816 1.00 79.31 299 PRO A CA 1
ATOM 2338 C C . PRO A 1 299 ? -6.395 9.331 22.835 1.00 79.31 299 PRO A C 1
ATOM 2340 O O . PRO A 1 299 ? -7.569 9.214 23.203 1.00 79.31 299 PRO A O 1
ATOM 2343 N N . PHE A 1 300 ? -6.059 9.609 21.575 1.00 81.62 300 PHE A N 1
ATOM 2344 C CA . PHE A 1 300 ? -7.038 9.685 20.495 1.00 81.62 300 PHE A CA 1
ATOM 2345 C C . PHE A 1 300 ? -7.744 8.338 20.315 1.00 81.62 300 PHE A C 1
ATOM 2347 O O . PHE A 1 300 ? -7.104 7.285 20.308 1.00 81.62 300 PHE A O 1
ATOM 2354 N N . ASN A 1 301 ? -9.064 8.366 20.140 1.00 84.62 301 ASN A N 1
ATOM 2355 C CA . ASN A 1 301 ? -9.802 7.172 19.733 1.00 84.62 301 ASN A CA 1
ATOM 2356 C C . ASN A 1 301 ? -9.725 6.978 18.204 1.00 84.62 301 ASN A C 1
ATOM 2358 O O . ASN A 1 301 ? -9.352 7.890 17.473 1.00 84.62 301 ASN A O 1
ATOM 2362 N N . SER A 1 302 ? -10.117 5.805 17.698 1.00 81.88 302 SER A N 1
ATOM 2363 C CA . SER A 1 302 ? -10.017 5.474 16.263 1.00 81.88 302 SER A CA 1
ATOM 2364 C C . SER A 1 302 ? -10.676 6.505 15.329 1.00 81.88 302 SER A C 1
ATOM 2366 O O . SER A 1 302 ? -10.163 6.760 14.237 1.00 81.88 302 SER A O 1
ATOM 2368 N N . ASP A 1 303 ? -11.785 7.121 15.741 1.00 85.06 303 ASP A N 1
ATOM 2369 C CA . ASP A 1 303 ? -12.488 8.128 14.944 1.00 85.06 303 ASP A CA 1
ATOM 2370 C C . ASP A 1 303 ? -11.801 9.496 14.999 1.00 85.06 303 ASP A C 1
ATOM 2372 O O . ASP A 1 303 ? -11.711 10.156 13.962 1.00 85.06 303 ASP A O 1
ATOM 2376 N N . ASP A 1 304 ? -11.236 9.882 16.150 1.00 85.50 304 ASP A N 1
ATOM 2377 C CA . ASP A 1 304 ? -10.398 11.083 16.269 1.00 85.50 304 ASP A CA 1
ATOM 2378 C C . ASP A 1 304 ? -9.191 10.993 15.322 1.00 85.50 304 ASP A C 1
ATOM 2380 O O . ASP A 1 304 ? -8.896 11.934 14.590 1.00 85.50 304 ASP A O 1
ATOM 2384 N N . ILE A 1 305 ? -8.522 9.835 15.287 1.00 84.56 305 ILE A N 1
ATOM 2385 C CA . ILE A 1 305 ? -7.319 9.607 14.474 1.00 84.56 305 ILE A CA 1
ATOM 2386 C C . ILE A 1 305 ? -7.653 9.687 12.976 1.00 84.56 305 ILE A C 1
ATOM 2388 O O . ILE A 1 305 ? -6.973 10.382 12.223 1.00 84.56 305 ILE A O 1
ATOM 2392 N N . LYS A 1 306 ? -8.732 9.023 12.538 1.00 83.69 306 LYS A N 1
ATOM 2393 C CA . LYS A 1 306 ? -9.211 9.065 11.141 1.00 83.69 306 LYS A CA 1
ATOM 2394 C C . LYS A 1 306 ? -9.648 10.465 10.717 1.00 83.69 306 LYS A C 1
ATOM 2396 O O . LYS A 1 306 ? -9.466 10.850 9.560 1.00 83.69 306 LYS A O 1
ATOM 2401 N N . TYR A 1 307 ? -10.281 11.208 11.622 1.00 86.19 307 TYR A N 1
ATOM 2402 C CA . TYR A 1 307 ? -10.664 12.588 11.363 1.00 86.19 307 TYR A CA 1
ATOM 2403 C C . TYR A 1 307 ? -9.421 13.473 11.223 1.00 86.19 307 TYR A C 1
ATOM 2405 O O . TYR A 1 307 ? -9.282 14.176 10.222 1.00 86.19 307 TYR A O 1
ATOM 2413 N N . LEU A 1 308 ? -8.485 13.366 12.167 1.00 85.81 308 LEU A N 1
ATOM 2414 C CA . LEU A 1 308 ? -7.271 14.171 12.210 1.00 85.81 308 LEU A CA 1
ATOM 2415 C C . LEU A 1 308 ? -6.332 13.907 11.023 1.00 85.81 308 LEU A C 1
ATOM 2417 O O . LEU A 1 308 ? -5.814 14.858 10.451 1.00 85.81 308 LEU A O 1
ATOM 2421 N N . GLU A 1 309 ? -6.155 12.651 10.594 1.00 86.81 309 GLU A N 1
ATOM 2422 C CA . GLU A 1 309 ? -5.357 12.300 9.402 1.00 86.81 309 GLU A CA 1
ATOM 2423 C C . GLU A 1 309 ? -5.860 13.037 8.159 1.00 86.81 309 GLU A C 1
ATOM 2425 O O . GLU A 1 309 ? -5.079 13.654 7.433 1.00 86.81 309 GLU A O 1
ATOM 2430 N N . ARG A 1 310 ? -7.178 13.016 7.933 1.00 86.31 310 ARG A N 1
ATOM 2431 C CA . ARG A 1 310 ? -7.788 13.749 6.821 1.00 86.31 310 ARG A CA 1
ATOM 2432 C C . ARG A 1 310 ? -7.612 15.238 6.953 1.00 86.31 310 ARG A C 1
ATOM 2434 O O . ARG A 1 310 ? -7.322 15.892 5.958 1.00 86.31 310 ARG A O 1
ATOM 2441 N N . ARG A 1 311 ? -7.823 15.772 8.154 1.00 87.50 311 ARG A N 1
ATOM 2442 C CA . ARG A 1 311 ? -7.770 17.212 8.350 1.00 87.50 311 ARG A CA 1
ATOM 2443 C C . ARG A 1 311 ? -6.354 17.745 8.161 1.00 87.50 311 ARG A C 1
ATOM 2445 O O . ARG A 1 311 ? -6.203 18.741 7.467 1.00 87.50 311 ARG A O 1
ATOM 2452 N N . VAL A 1 312 ? -5.337 17.041 8.667 1.00 88.31 312 VAL A N 1
ATOM 2453 C CA . VAL A 1 312 ? -3.918 17.358 8.431 1.00 88.31 312 VAL A CA 1
ATOM 2454 C C . VAL A 1 312 ? -3.559 17.222 6.957 1.00 88.31 312 VAL A C 1
ATOM 2456 O O . VAL A 1 312 ? -2.891 18.099 6.423 1.00 88.31 312 VAL A O 1
ATOM 2459 N N . HIS A 1 313 ? -4.017 16.170 6.275 1.00 88.50 313 HIS A N 1
ATOM 2460 C CA . HIS A 1 313 ? -3.787 16.038 4.837 1.00 88.50 313 HIS A CA 1
ATOM 2461 C C . HIS A 1 313 ? -4.396 17.196 4.048 1.00 88.50 313 HIS A C 1
ATOM 2463 O O . HIS A 1 313 ? -3.703 17.799 3.243 1.00 88.50 313 HIS A O 1
ATOM 2469 N N . ALA A 1 314 ? -5.665 17.526 4.299 1.00 86.44 314 ALA A N 1
ATOM 2470 C CA . ALA A 1 314 ? -6.342 18.637 3.638 1.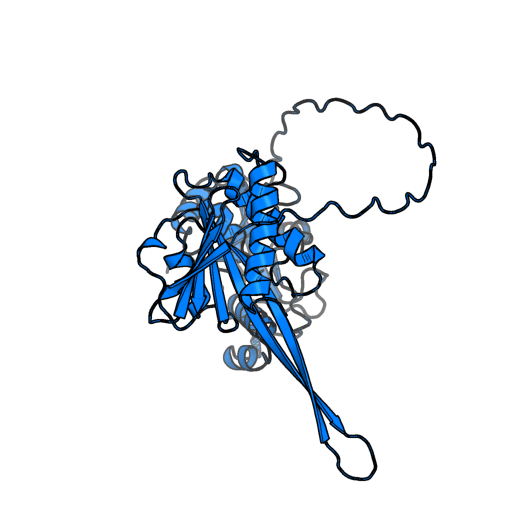00 86.44 314 ALA A CA 1
ATOM 2471 C C . ALA A 1 314 ? -5.659 19.978 3.941 1.00 86.44 314 ALA A C 1
ATOM 2473 O O . ALA A 1 314 ? -5.486 20.787 3.040 1.00 86.44 314 ALA A O 1
ATOM 2474 N N . ALA A 1 315 ? -5.222 20.196 5.185 1.00 86.56 315 ALA A N 1
ATOM 2475 C CA . ALA A 1 315 ? -4.500 21.407 5.565 1.00 86.56 315 ALA A CA 1
ATOM 2476 C C . ALA A 1 315 ? -3.137 21.515 4.857 1.00 86.56 315 ALA A C 1
ATOM 2478 O O . ALA A 1 315 ? -2.765 22.601 4.433 1.00 86.56 315 ALA A O 1
ATOM 2479 N N . LEU A 1 316 ? -2.409 20.403 4.687 1.00 85.88 316 LEU A N 1
ATOM 2480 C CA . LEU A 1 316 ? -1.167 20.358 3.901 1.00 85.88 316 LEU A CA 1
ATOM 2481 C C . LEU A 1 316 ? -1.412 20.529 2.396 1.00 85.88 316 LEU A C 1
ATOM 2483 O O . LEU A 1 316 ? -0.582 21.109 1.709 1.00 85.88 316 LEU A O 1
ATOM 2487 N N . GLU A 1 317 ? -2.526 20.017 1.877 1.00 86.12 317 GLU A N 1
ATOM 2488 C CA . GLU A 1 317 ? -2.914 20.178 0.472 1.00 86.12 317 GLU A CA 1
ATOM 2489 C C . GLU A 1 317 ? -3.233 21.643 0.160 1.00 86.12 317 GLU A C 1
ATOM 2491 O O . GLU A 1 317 ? -2.784 22.180 -0.850 1.00 86.12 317 GLU A O 1
ATOM 2496 N N . GLU A 1 318 ? -3.945 22.308 1.072 1.00 85.19 318 GLU A N 1
ATOM 2497 C CA . GLU A 1 318 ? -4.329 23.717 0.973 1.00 85.19 318 GLU A CA 1
ATOM 2498 C C . GLU A 1 318 ? -3.122 24.666 0.982 1.00 85.19 318 GLU A C 1
ATOM 2500 O O . GLU A 1 318 ? -3.194 25.742 0.389 1.00 85.19 318 GLU A O 1
ATOM 2505 N N . THR A 1 319 ? -1.991 24.283 1.593 1.00 82.56 319 THR A N 1
ATOM 2506 C CA . THR A 1 319 ? -0.788 25.129 1.545 1.00 82.56 319 THR A CA 1
ATOM 2507 C C . THR A 1 319 ? -0.167 25.194 0.153 1.00 82.56 319 THR A C 1
ATOM 2509 O O . THR A 1 319 ? 0.481 26.187 -0.167 1.00 82.56 319 THR A O 1
ATOM 2512 N N . GLY A 1 320 ? -0.310 24.141 -0.662 1.00 80.31 320 GLY A N 1
ATOM 2513 C CA . GLY A 1 320 ? 0.391 24.006 -1.942 1.00 80.31 320 GLY A CA 1
ATOM 2514 C C . GLY A 1 320 ? 1.922 23.915 -1.829 1.00 80.31 320 GLY A C 1
ATOM 2515 O O . GLY A 1 320 ? 2.605 23.924 -2.850 1.00 80.31 320 GLY A O 1
ATOM 2516 N N . GLU A 1 321 ? 2.469 23.821 -0.612 1.00 78.69 321 GLU A N 1
ATOM 2517 C CA . GLU A 1 321 ? 3.917 23.830 -0.352 1.00 78.69 321 GLU A CA 1
ATOM 2518 C C . GLU A 1 321 ? 4.547 22.444 -0.508 1.00 78.69 321 GLU A C 1
ATOM 2520 O O . GLU A 1 321 ? 5.748 22.344 -0.719 1.00 78.69 321 GLU A O 1
ATOM 2525 N N . VAL A 1 322 ? 3.765 21.361 -0.411 1.00 80.94 322 VAL A N 1
ATOM 2526 C CA . VAL A 1 322 ? 4.283 19.985 -0.449 1.00 80.94 322 VAL A CA 1
ATOM 2527 C C . VAL A 1 322 ? 3.542 19.083 -1.415 1.00 80.94 322 VAL A C 1
ATOM 2529 O O . VAL A 1 322 ? 2.323 19.131 -1.549 1.00 80.94 322 VAL A O 1
ATOM 2532 N N . LEU A 1 323 ? 4.286 18.158 -2.022 1.00 81.88 323 LEU A N 1
ATOM 2533 C CA . LEU A 1 323 ? 3.695 17.031 -2.728 1.00 81.88 323 LEU A CA 1
ATOM 2534 C C . LEU A 1 323 ? 3.154 16.010 -1.715 1.00 81.88 323 LEU A C 1
ATOM 2536 O O . LEU A 1 323 ? 3.910 15.435 -0.926 1.00 81.88 323 LEU A O 1
ATOM 2540 N N . LEU A 1 324 ? 1.855 15.728 -1.762 1.00 81.38 324 LEU A N 1
ATOM 2541 C CA . LEU A 1 324 ? 1.255 14.665 -0.960 1.00 81.38 324 LEU A CA 1
ATOM 2542 C C . LEU A 1 324 ? 1.424 13.325 -1.674 1.00 81.38 324 LEU A C 1
ATOM 2544 O O . LEU A 1 324 ? 0.828 13.058 -2.712 1.00 81.38 324 LEU A O 1
ATOM 2548 N N . THR A 1 325 ? 2.272 12.465 -1.110 1.00 70.31 325 THR A N 1
ATOM 2549 C CA . THR A 1 325 ? 2.623 11.159 -1.712 1.00 70.31 325 THR A CA 1
ATOM 2550 C C . THR A 1 325 ? 1.518 10.107 -1.593 1.00 70.31 325 THR A C 1
ATOM 2552 O O . THR A 1 325 ? 1.636 9.012 -2.144 1.00 70.31 325 THR A O 1
ATOM 2555 N N . GLN A 1 326 ? 0.451 10.408 -0.855 1.00 73.88 326 GLN A N 1
ATOM 2556 C CA . GLN A 1 326 ? -0.701 9.535 -0.670 1.00 73.88 326 GLN A CA 1
ATOM 2557 C C . GLN A 1 326 ? -1.889 10.052 -1.473 1.00 73.88 326 GLN A C 1
ATOM 2559 O O . GLN A 1 326 ? -2.202 11.233 -1.429 1.00 73.88 326 GLN A O 1
ATOM 2564 N N . THR A 1 327 ? -2.556 9.161 -2.203 1.00 54.78 327 THR A N 1
ATOM 2565 C CA . THR A 1 327 ? -3.571 9.547 -3.190 1.00 54.78 327 THR A CA 1
ATOM 2566 C C . THR A 1 327 ? -4.904 9.979 -2.582 1.00 54.78 327 THR A C 1
ATOM 2568 O O . THR A 1 327 ? -5.627 10.716 -3.240 1.00 54.78 327 THR A O 1
ATOM 2571 N N . THR A 1 328 ? -5.239 9.583 -1.347 1.00 55.28 328 THR A N 1
ATOM 2572 C CA . THR A 1 328 ? -6.315 10.160 -0.505 1.00 55.28 328 THR A CA 1
ATOM 2573 C C . THR A 1 328 ? -6.205 9.566 0.916 1.00 55.28 328 THR A C 1
ATOM 2575 O O . THR A 1 328 ? -5.861 8.383 1.029 1.00 55.28 328 THR A O 1
ATOM 2578 N N . PRO A 1 329 ? -6.488 10.296 2.015 1.00 54.53 329 PRO A N 1
ATOM 2579 C CA . PRO A 1 329 ? -6.404 9.733 3.367 1.00 54.53 329 PRO A CA 1
ATOM 2580 C C . PRO A 1 329 ? -7.462 8.655 3.621 1.00 54.53 329 PRO A C 1
ATOM 2582 O O . PRO A 1 329 ? -8.572 8.711 3.092 1.00 54.53 329 PRO A O 1
ATOM 2585 N N . ARG A 1 330 ? -7.135 7.686 4.482 1.00 52.09 330 ARG A N 1
ATOM 2586 C CA . ARG A 1 330 ? -7.953 6.489 4.752 1.00 52.09 330 ARG A CA 1
ATOM 2587 C C . ARG A 1 330 ? -9.152 6.749 5.672 1.00 52.09 330 ARG A C 1
ATOM 2589 O O . ARG A 1 330 ? -9.934 5.835 5.936 1.00 52.09 330 ARG A O 1
ATOM 2596 N N . GLY A 1 331 ? -9.305 7.970 6.182 1.00 51.03 331 GLY A N 1
ATOM 2597 C CA . GLY A 1 331 ? -10.375 8.341 7.102 1.00 51.03 331 GLY A CA 1
ATOM 2598 C C . GLY A 1 331 ? -11.786 8.153 6.525 1.00 51.03 331 GLY A C 1
ATOM 2599 O O . GLY A 1 331 ? -12.162 8.747 5.515 1.00 51.03 331 GLY A O 1
ATOM 2600 N N . ASN A 1 332 ? -12.611 7.368 7.221 1.00 53.59 332 ASN A N 1
ATOM 2601 C CA . ASN A 1 332 ? -14.020 7.139 6.890 1.00 53.59 332 ASN A CA 1
ATOM 2602 C C . ASN A 1 332 ? -14.830 8.449 6.962 1.00 53.59 332 ASN A C 1
ATOM 2604 O O . ASN A 1 332 ? -14.835 9.107 8.004 1.00 53.59 332 ASN A O 1
ATOM 2608 N N . LEU A 1 333 ? -15.533 8.856 5.891 1.00 54.12 333 LEU A N 1
ATOM 2609 C CA . LEU A 1 333 ? -16.445 10.031 5.864 1.00 54.12 333 LEU A CA 1
ATOM 2610 C C . LEU A 1 333 ? -17.511 9.989 6.972 1.00 54.12 333 LEU A C 1
ATOM 2612 O O . LEU A 1 333 ? -18.094 11.013 7.301 1.00 54.12 333 LEU A O 1
ATOM 2616 N N . SER A 1 334 ? -17.711 8.823 7.586 1.00 59.47 334 SER A N 1
ATOM 2617 C CA . SER A 1 334 ? -18.617 8.592 8.708 1.00 59.47 334 SER A CA 1
ATOM 2618 C C . SER A 1 334 ? -17.970 8.613 10.103 1.00 59.47 334 SER A C 1
ATOM 2620 O O . SER A 1 334 ? -18.674 8.307 11.062 1.00 59.47 334 SER A O 1
ATOM 2622 N N . ALA A 1 335 ? -16.673 8.922 10.243 1.00 66.56 335 ALA A N 1
ATOM 2623 C CA . ALA A 1 335 ? -16.026 9.032 11.557 1.00 66.56 335 ALA A CA 1
ATOM 2624 C C . ALA A 1 335 ? -16.737 10.085 12.422 1.00 66.56 335 ALA A C 1
ATOM 2626 O O . ALA A 1 335 ? -17.022 11.185 11.943 1.00 66.56 335 ALA A O 1
ATOM 2627 N N . ARG A 1 336 ? -17.018 9.748 13.684 1.00 81.31 336 ARG A N 1
ATOM 2628 C CA . ARG A 1 336 ? -17.657 10.640 14.658 1.00 81.31 336 ARG A CA 1
ATOM 2629 C C . ARG A 1 336 ? -16.630 11.020 15.726 1.00 81.31 336 ARG A C 1
ATOM 2631 O O . ARG A 1 336 ? -16.606 10.393 16.785 1.00 81.31 336 ARG A O 1
ATOM 2638 N N . PRO A 1 337 ? -15.744 11.989 15.439 1.00 84.94 337 PRO A N 1
ATOM 2639 C CA . PRO A 1 337 ? -14.727 12.400 16.395 1.00 84.94 337 PRO A CA 1
ATOM 2640 C C . PRO A 1 337 ? -15.367 12.959 17.665 1.00 84.94 337 PRO A C 1
ATOM 2642 O O . PRO A 1 337 ? -16.472 13.503 17.648 1.00 84.94 337 PRO A O 1
ATOM 2645 N N . SER A 1 338 ? -14.636 12.839 18.764 1.00 84.50 338 SER A N 1
ATOM 2646 C CA . SER A 1 338 ? -15.077 13.291 20.080 1.00 84.50 338 SER A CA 1
ATOM 2647 C C . SER A 1 338 ? -15.199 14.814 20.185 1.00 84.50 338 SER A C 1
ATOM 2649 O O . SER A 1 338 ? -16.083 15.298 20.886 1.00 84.50 338 SER A O 1
ATOM 2651 N N . ASP A 1 339 ? -14.339 15.558 19.484 1.00 85.69 339 ASP A N 1
ATOM 2652 C CA . ASP A 1 339 ? -14.313 17.022 19.470 1.00 85.69 339 ASP A CA 1
ATOM 2653 C C . ASP A 1 339 ? -13.726 17.526 18.138 1.00 85.69 339 ASP A C 1
ATOM 2655 O O . ASP A 1 339 ? -12.513 17.526 17.930 1.00 85.69 339 ASP A O 1
ATOM 2659 N N . THR A 1 340 ? -14.587 17.923 17.198 1.00 85.81 340 THR A N 1
ATOM 2660 C CA . THR A 1 340 ? -14.158 18.380 15.864 1.00 85.81 340 THR A CA 1
ATOM 2661 C C . THR A 1 340 ? -13.351 19.671 15.919 1.00 85.81 340 THR A C 1
ATOM 2663 O O . THR A 1 340 ? -12.357 19.790 15.213 1.00 85.81 340 THR A O 1
ATOM 2666 N N . ALA A 1 341 ? -13.747 20.621 16.771 1.00 83.31 341 ALA A N 1
ATOM 2667 C CA . ALA A 1 341 ? -13.092 21.923 16.861 1.00 83.31 341 ALA A CA 1
ATOM 2668 C C . ALA A 1 341 ? -11.659 21.781 17.391 1.00 83.31 341 ALA A C 1
ATOM 2670 O O . ALA A 1 341 ? -10.734 22.404 16.868 1.00 83.31 341 ALA A O 1
ATOM 2671 N N . MET A 1 342 ? -11.467 20.908 18.385 1.00 83.94 342 MET A N 1
ATOM 2672 C CA . MET A 1 342 ? -10.146 20.543 18.888 1.00 83.94 342 MET A CA 1
ATOM 2673 C C . MET A 1 342 ? -9.263 19.927 17.796 1.00 83.94 342 MET A C 1
ATOM 2675 O O . MET A 1 342 ? -8.102 20.313 17.651 1.00 83.94 342 MET A O 1
ATOM 2679 N N . LEU A 1 343 ? -9.795 18.971 17.030 1.00 85.56 343 LEU A N 1
ATOM 2680 C CA . LEU A 1 343 ? -9.029 18.271 15.997 1.00 85.56 343 LEU A CA 1
ATOM 2681 C C . LEU A 1 343 ? -8.718 19.157 14.784 1.00 85.56 343 LEU A C 1
ATOM 2683 O O . LEU A 1 343 ? -7.646 19.015 14.198 1.00 85.56 343 LEU A O 1
ATOM 2687 N N . ASP A 1 344 ? -9.603 20.091 14.437 1.00 84.12 344 ASP A N 1
ATOM 2688 C CA . ASP A 1 344 ? -9.337 21.094 13.403 1.00 84.12 344 ASP A CA 1
ATOM 2689 C C . ASP A 1 344 ? -8.182 22.016 13.821 1.00 84.12 344 ASP A C 1
ATOM 2691 O O . ASP A 1 344 ? -7.206 22.151 13.085 1.00 84.12 344 ASP A O 1
ATOM 2695 N N . ALA A 1 345 ? -8.217 22.549 15.047 1.00 80.81 345 ALA A N 1
ATOM 2696 C CA . ALA A 1 345 ? -7.123 23.361 15.586 1.00 80.81 345 ALA A CA 1
ATOM 2697 C C . ALA A 1 345 ? -5.803 22.570 15.701 1.00 80.81 345 ALA A C 1
ATOM 2699 O O . ALA A 1 345 ? -4.712 23.107 15.483 1.00 80.81 345 ALA A O 1
ATOM 2700 N N . CYS A 1 346 ? -5.890 21.274 16.019 1.00 83.06 346 CYS A N 1
ATOM 2701 C CA . CYS A 1 346 ? -4.741 20.375 16.026 1.00 83.06 346 CYS A CA 1
ATOM 2702 C C . CYS A 1 346 ? -4.117 20.251 14.634 1.00 83.06 346 CYS A C 1
ATOM 2704 O O . CYS A 1 346 ? -2.893 20.285 14.518 1.00 83.06 346 CYS A O 1
ATOM 2706 N N . ALA A 1 347 ? -4.929 20.108 13.585 1.00 86.38 347 ALA A N 1
ATOM 2707 C CA . ALA A 1 347 ? -4.426 19.984 12.224 1.00 86.38 347 ALA A CA 1
ATOM 2708 C C . ALA A 1 347 ? -3.657 21.235 11.778 1.00 86.38 347 ALA A C 1
ATOM 2710 O O . ALA A 1 347 ? -2.540 21.114 11.271 1.00 86.38 347 ALA A O 1
ATOM 2711 N N . ASP A 1 348 ? -4.200 22.419 12.061 1.00 82.94 348 ASP A N 1
ATOM 2712 C CA . ASP A 1 348 ? -3.545 23.697 11.762 1.00 82.94 348 ASP A CA 1
ATOM 2713 C C . ASP A 1 348 ? -2.210 23.829 12.518 1.00 82.94 348 ASP A C 1
ATOM 2715 O O . ASP A 1 348 ? -1.190 24.244 11.958 1.00 82.94 348 ASP A O 1
ATOM 2719 N N . THR A 1 349 ? -2.183 23.390 13.782 1.00 83.00 349 THR A N 1
ATOM 2720 C CA . THR A 1 349 ? -0.969 23.390 14.614 1.00 83.00 349 THR A CA 1
ATOM 2721 C C . THR A 1 349 ? 0.100 22.443 14.061 1.00 83.00 349 THR A C 1
ATOM 2723 O O . THR A 1 349 ? 1.279 22.793 14.047 1.00 83.00 349 THR A O 1
ATOM 2726 N N . VAL A 1 350 ? -0.283 21.262 13.559 1.00 85.94 350 VAL A N 1
ATOM 2727 C CA . VAL A 1 350 ? 0.649 20.314 12.922 1.00 85.94 350 VAL A CA 1
ATOM 2728 C C . VAL A 1 350 ? 1.320 20.945 11.702 1.00 85.94 350 VAL A C 1
ATOM 2730 O O . VAL A 1 350 ? 2.542 20.868 11.578 1.00 85.94 350 VAL A O 1
ATOM 2733 N N . VAL A 1 351 ? 0.557 21.611 10.829 1.00 84.81 351 VAL A N 1
ATOM 2734 C CA . VAL A 1 351 ? 1.116 22.310 9.658 1.00 84.81 351 VAL A CA 1
ATOM 2735 C C . VAL A 1 351 ? 2.071 23.425 10.092 1.00 84.81 351 VAL A C 1
ATOM 2737 O O . VAL A 1 351 ? 3.187 23.513 9.575 1.00 84.81 351 VAL A O 1
ATOM 2740 N N . ALA A 1 352 ? 1.694 24.228 11.091 1.00 79.81 352 ALA A N 1
ATOM 2741 C CA . ALA A 1 352 ? 2.554 25.282 11.630 1.00 79.81 352 ALA A CA 1
ATOM 2742 C C . ALA A 1 352 ? 3.876 24.732 12.197 1.00 79.81 352 ALA A C 1
ATOM 2744 O O . ALA A 1 352 ? 4.946 25.273 11.916 1.00 79.81 352 ALA A O 1
ATOM 2745 N N . VAL A 1 353 ? 3.828 23.621 12.938 1.00 80.56 353 VAL A N 1
ATOM 2746 C CA . VAL A 1 353 ? 5.018 22.942 13.474 1.00 80.56 353 VAL A CA 1
ATOM 2747 C C . VAL A 1 353 ? 5.911 22.408 12.356 1.00 80.56 353 VAL A C 1
ATOM 2749 O O . VAL A 1 353 ? 7.137 22.540 12.422 1.00 80.56 353 VAL A O 1
ATOM 2752 N N . LEU A 1 354 ? 5.331 21.829 11.305 1.00 82.44 354 LEU A N 1
ATOM 2753 C CA . LEU A 1 354 ? 6.102 21.349 10.160 1.00 82.44 354 LEU A CA 1
ATOM 2754 C C . LEU A 1 354 ? 6.810 22.509 9.433 1.00 82.44 354 LEU A C 1
ATOM 2756 O O . LEU A 1 354 ? 7.983 22.359 9.088 1.00 82.44 354 LEU A O 1
ATOM 2760 N N . ARG A 1 355 ? 6.177 23.684 9.293 1.00 78.12 355 ARG A N 1
ATOM 2761 C CA . ARG A 1 355 ? 6.840 24.901 8.775 1.00 78.12 355 ARG A CA 1
ATOM 2762 C C . ARG A 1 355 ? 7.972 25.370 9.691 1.00 78.12 355 ARG A C 1
ATOM 2764 O O . ARG A 1 355 ? 9.106 25.516 9.247 1.00 78.12 355 ARG A O 1
ATOM 2771 N N . LEU A 1 356 ? 7.695 25.541 10.986 1.00 75.88 356 LEU A N 1
ATOM 2772 C CA . LEU A 1 356 ? 8.668 26.048 11.968 1.00 75.88 356 LEU A CA 1
ATOM 2773 C C . LEU A 1 356 ? 9.916 25.173 12.088 1.00 75.88 356 LEU A C 1
ATOM 2775 O O . LEU A 1 356 ? 11.021 25.671 12.277 1.00 75.88 356 LEU A O 1
ATOM 2779 N N . THR A 1 357 ? 9.753 23.859 11.963 1.00 72.19 357 THR A N 1
ATOM 2780 C CA . THR A 1 357 ? 10.869 22.910 12.051 1.00 72.19 357 THR A CA 1
ATOM 2781 C C . THR A 1 357 ? 11.683 22.804 10.754 1.00 72.19 357 THR A C 1
ATOM 2783 O O . THR A 1 357 ? 12.616 21.998 10.698 1.00 72.19 357 THR A O 1
ATOM 2786 N N . GLY A 1 358 ? 11.364 23.600 9.723 1.00 66.25 358 GLY A N 1
ATOM 2787 C CA . GLY A 1 358 ? 12.018 23.567 8.408 1.00 66.25 358 GLY A CA 1
ATOM 2788 C C . GLY A 1 358 ? 11.690 22.302 7.617 1.00 66.25 358 GLY A C 1
ATOM 2789 O O . GLY A 1 358 ? 12.505 21.808 6.841 1.00 66.25 358 GLY A O 1
ATOM 2790 N N . THR A 1 359 ? 10.529 21.718 7.905 1.00 67.31 359 THR A N 1
ATOM 2791 C CA . THR A 1 359 ? 10.070 20.449 7.342 1.00 67.31 359 THR A CA 1
ATOM 2792 C C . THR A 1 359 ? 9.149 20.667 6.132 1.00 67.31 359 THR A C 1
ATOM 2794 O O . THR A 1 359 ? 9.034 19.785 5.282 1.00 67.31 359 THR A O 1
ATOM 2797 N N . LEU A 1 360 ? 8.542 21.854 6.048 1.00 62.25 360 LEU A N 1
ATOM 2798 C CA . LEU A 1 360 ? 7.912 22.444 4.864 1.00 62.25 360 LEU A CA 1
ATOM 2799 C C . LEU A 1 360 ? 8.786 23.643 4.454 1.00 62.25 360 LEU A C 1
ATOM 2801 O O . LEU A 1 360 ? 9.292 24.331 5.346 1.00 62.25 360 LEU A O 1
ATOM 2805 N N . ILE A 1 361 ? 9.004 23.859 3.154 1.00 53.22 361 ILE A N 1
ATOM 2806 C CA . ILE A 1 361 ? 9.718 25.028 2.608 1.00 53.22 361 ILE A CA 1
ATOM 2807 C C . ILE A 1 361 ? 8.951 25.536 1.401 1.00 53.22 361 ILE A C 1
ATOM 2809 O O . ILE A 1 361 ? 8.696 24.693 0.512 1.00 53.22 361 ILE A O 1
#

InterPro domains:
  IPR059470 Domain of unknown function DUF8426 [PF28530] (6-137)